Protein AF-0000000087153199 (afdb_homodimer)

Structure (mmCIF, N/CA/C/O backbone):
data_AF-0000000087153199-model_v1
#
loop_
_entity.id
_entity.type
_entity.pdbx_description
1 polymer 'Thiol-disulfide oxidoreductase DCC'
#
loop_
_atom_site.group_PDB
_atom_site.id
_atom_site.type_symbol
_atom_site.label_atom_id
_atom_site.label_alt_id
_atom_site.label_comp_id
_atom_site.label_asym_id
_atom_site.label_entity_id
_atom_site.label_seq_id
_atom_site.pdbx_PDB_ins_code
_atom_site.Cartn_x
_atom_site.Cartn_y
_atom_site.Cartn_z
_atom_site.occupancy
_atom_site.B_iso_or_equiv
_atom_site.auth_seq_id
_atom_site.auth_comp_id
_atom_site.auth_asym_id
_atom_site.auth_atom_id
_atom_site.pdbx_PDB_model_num
ATOM 1 N N . MET A 1 1 ? -8.781 -14.438 -28.156 1 35.62 1 MET A N 1
ATOM 2 C CA . MET A 1 1 ? -7.719 -14.375 -27.156 1 35.62 1 MET A CA 1
ATOM 3 C C . MET A 1 1 ? -7 -15.719 -27.047 1 35.62 1 MET A C 1
ATOM 5 O O . MET A 1 1 ? -7.637 -16.766 -27.047 1 35.62 1 MET A O 1
ATOM 9 N N . PRO A 1 2 ? -5.727 -15.844 -27.375 1 42.78 2 PRO A N 1
ATOM 10 C CA . PRO A 1 2 ? -5.191 -17.203 -27.391 1 42.78 2 PRO A CA 1
ATOM 11 C C . PRO A 1 2 ? -5.586 -18 -26.141 1 42.78 2 PRO A C 1
ATOM 13 O O . PRO A 1 2 ? -5.82 -17.422 -25.078 1 42.78 2 PRO A O 1
ATOM 16 N N . HIS A 1 3 ? -6.477 -18.938 -26.188 1 47.41 3 HIS A N 1
ATOM 17 C CA . HIS A 1 3 ? -6.852 -19.906 -25.156 1 47.41 3 HIS A CA 1
ATOM 18 C C . HIS A 1 3 ? -5.637 -20.344 -24.344 1 47.41 3 HIS A C 1
ATOM 20 O O . HIS A 1 3 ? -4.707 -20.938 -24.891 1 47.41 3 HIS A O 1
ATOM 26 N N . TRP A 1 4 ? -5.023 -19.484 -23.469 1 53.22 4 TRP A N 1
ATOM 27 C CA . TRP A 1 4 ? -3.994 -20.125 -22.656 1 53.22 4 TRP A CA 1
ATOM 28 C C . TRP A 1 4 ? -4.488 -21.438 -22.078 1 53.22 4 TRP A C 1
ATOM 30 O O . TRP A 1 4 ? -5.562 -21.516 -21.484 1 53.22 4 TRP A O 1
ATOM 40 N N . PRO A 1 5 ? -4.07 -22.438 -22.656 1 58 5 PRO A N 1
ATOM 41 C CA . PRO A 1 5 ? -4.617 -23.75 -22.312 1 58 5 PRO A CA 1
ATOM 42 C C . PRO A 1 5 ? -4.781 -23.938 -20.812 1 58 5 PRO A C 1
ATOM 44 O O . PRO A 1 5 ? -5.641 -24.719 -20.375 1 58 5 PRO A O 1
ATOM 47 N N . ASP A 1 6 ? -4.004 -23 -19.984 1 78 6 ASP A N 1
ATOM 48 C CA . ASP A 1 6 ? -4.117 -23.328 -18.562 1 78 6 ASP A CA 1
ATOM 49 C C . ASP A 1 6 ? -4.785 -22.203 -17.781 1 78 6 ASP A C 1
ATOM 51 O O . ASP A 1 6 ? -4.504 -21.031 -18.031 1 78 6 ASP A O 1
ATOM 55 N N . ASP A 1 7 ? -5.828 -22.625 -17.156 1 89.38 7 ASP A N 1
ATOM 56 C CA . ASP A 1 7 ? -6.562 -21.734 -16.25 1 89.38 7 ASP A CA 1
ATOM 57 C C . ASP A 1 7 ? -5.988 -21.797 -14.844 1 89.38 7 ASP A C 1
ATOM 59 O O . ASP A 1 7 ? -5.316 -22.766 -14.484 1 89.38 7 ASP A O 1
ATOM 63 N N . ASP A 1 8 ? -6.074 -20.734 -14.141 1 96.5 8 ASP A N 1
ATOM 64 C CA . ASP A 1 8 ? -5.633 -20.641 -12.75 1 96.5 8 ASP A CA 1
ATOM 65 C C . ASP A 1 8 ? -4.113 -20.719 -12.648 1 96.5 8 ASP A C 1
ATOM 67 O O . ASP A 1 8 ? -3.586 -21.469 -11.828 1 96.5 8 ASP A O 1
ATOM 71 N N . VAL A 1 9 ? -3.459 -19.984 -13.516 1 96.5 9 VAL A N 1
ATOM 72 C CA . VAL A 1 9 ? -2.002 -19.906 -13.5 1 96.5 9 VAL A CA 1
ATOM 73 C C . VAL A 1 9 ? -1.559 -18.531 -13.031 1 96.5 9 VAL A C 1
ATOM 75 O O . VAL A 1 9 ? -1.962 -17.516 -13.602 1 96.5 9 VAL A O 1
ATOM 78 N N . ILE A 1 10 ? -0.767 -18.516 -12.008 1 97.31 10 ILE A N 1
ATOM 79 C CA . ILE A 1 10 ? -0.224 -17.281 -11.445 1 97.31 10 ILE A CA 1
ATOM 80 C C . ILE A 1 10 ? 1.188 -17.047 -11.977 1 97.31 10 ILE A C 1
ATOM 82 O O . ILE A 1 10 ? 2.053 -17.922 -11.867 1 97.31 10 ILE A O 1
ATOM 86 N N . LEU A 1 11 ? 1.369 -15.977 -12.633 1 96.69 11 LEU A N 1
ATOM 87 C CA . LEU A 1 11 ? 2.67 -15.5 -13.086 1 96.69 11 LEU A CA 1
ATOM 88 C C . LEU A 1 11 ? 3.301 -14.57 -12.055 1 96.69 11 LEU A C 1
ATOM 90 O O . LEU A 1 11 ? 2.676 -13.602 -11.625 1 96.69 11 LEU A O 1
ATOM 94 N N . TYR A 1 12 ? 4.551 -14.898 -11.68 1 95.75 12 TYR A N 1
ATOM 95 C CA . TYR A 1 12 ? 5.18 -14.102 -10.633 1 95.75 12 TYR A CA 1
ATOM 96 C C . TYR A 1 12 ? 6.656 -13.875 -10.938 1 95.75 12 TYR A C 1
ATOM 98 O O . TYR A 1 12 ? 7.227 -14.539 -11.805 1 95.75 12 TYR A O 1
ATOM 106 N N . ASP A 1 13 ? 7.16 -12.844 -10.328 1 95.69 13 ASP A N 1
ATOM 107 C CA . ASP A 1 13 ? 8.594 -12.586 -10.398 1 95.69 13 ASP A CA 1
ATOM 108 C C . ASP A 1 13 ? 9.367 -13.492 -9.445 1 95.69 13 ASP A C 1
ATOM 110 O O . ASP A 1 13 ? 9.422 -13.227 -8.242 1 95.69 13 ASP A O 1
ATOM 114 N N . GLY A 1 14 ? 10 -14.492 -9.992 1 93.06 14 GLY A N 1
ATOM 115 C CA . GLY A 1 14 ? 10.602 -15.562 -9.211 1 93.06 14 GLY A CA 1
ATOM 116 C C . GLY A 1 14 ? 11.852 -15.141 -8.469 1 93.06 14 GLY A C 1
ATOM 117 O O . GLY A 1 14 ? 12.32 -15.844 -7.57 1 93.06 14 GLY A O 1
ATOM 118 N N . VAL A 1 15 ? 12.398 -14.039 -8.789 1 93.38 15 VAL A N 1
ATOM 119 C CA . VAL A 1 15 ? 13.617 -13.617 -8.117 1 93.38 15 VAL A CA 1
ATOM 120 C C . VAL A 1 15 ? 13.273 -12.633 -6.996 1 93.38 15 VAL A C 1
ATOM 122 O O . VAL A 1 15 ? 14.133 -12.305 -6.168 1 93.38 15 VAL A O 1
ATOM 125 N N . CYS A 1 16 ? 12.117 -12.156 -6.973 1 95.38 16 CYS A N 1
ATOM 126 C CA . CYS A 1 16 ? 11.656 -11.25 -5.926 1 95.38 16 CYS A CA 1
ATOM 127 C C . CYS A 1 16 ? 11.312 -12.016 -4.652 1 95.38 16 CYS A C 1
ATOM 129 O O . CYS A 1 16 ? 10.492 -12.938 -4.68 1 95.38 16 CYS A O 1
ATOM 131 N N . ILE A 1 17 ? 11.812 -11.617 -3.555 1 95.5 17 ILE A N 1
ATOM 132 C CA . ILE A 1 17 ? 11.648 -12.352 -2.307 1 95.5 17 ILE A CA 1
ATOM 133 C C . ILE A 1 17 ? 10.18 -12.305 -1.88 1 95.5 17 ILE A C 1
ATOM 135 O O . ILE A 1 17 ? 9.602 -13.336 -1.526 1 95.5 17 ILE A O 1
ATOM 139 N N . PHE A 1 18 ? 9.617 -11.133 -1.938 1 96.06 18 PHE A N 1
ATOM 140 C CA . PHE A 1 18 ? 8.219 -11.016 -1.531 1 96.06 18 PHE A CA 1
ATOM 141 C C . PHE A 1 18 ? 7.316 -11.828 -2.451 1 96.06 18 PHE A C 1
ATOM 143 O O . PHE A 1 18 ? 6.363 -12.461 -1.995 1 96.06 18 PHE A O 1
ATOM 150 N N . CYS A 1 19 ? 7.516 -11.766 -3.74 1 95.62 19 CYS A N 1
ATOM 151 C CA . CYS A 1 19 ? 6.691 -12.492 -4.703 1 95.62 19 CYS A CA 1
ATOM 152 C C . CYS A 1 19 ? 6.727 -13.992 -4.422 1 95.62 19 CYS A C 1
ATOM 154 O O . CYS A 1 19 ? 5.688 -14.656 -4.461 1 95.62 19 CYS A O 1
ATOM 156 N N . SER A 1 20 ? 7.863 -14.453 -4.125 1 93.19 20 SER A N 1
ATOM 157 C CA . SER A 1 20 ? 8 -15.875 -3.809 1 93.19 20 SER A CA 1
ATOM 158 C C . SER A 1 20 ? 7.293 -16.219 -2.506 1 93.19 20 SER A C 1
ATOM 160 O O . SER A 1 20 ? 6.676 -17.281 -2.395 1 93.19 20 SER A O 1
ATOM 162 N N . ARG A 1 21 ? 7.414 -15.344 -1.557 1 94.25 21 ARG A N 1
ATOM 163 C CA . ARG A 1 21 ? 6.711 -15.555 -0.297 1 94.25 21 ARG A CA 1
ATOM 164 C C . ARG A 1 21 ? 5.199 -15.523 -0.5 1 94.25 21 ARG A C 1
ATOM 166 O O . ARG A 1 21 ? 4.461 -16.266 0.144 1 94.25 21 ARG A O 1
ATOM 173 N N . TRP A 1 22 ? 4.793 -14.633 -1.321 1 94.88 22 TRP A N 1
ATOM 174 C CA . TRP A 1 22 ? 3.377 -14.523 -1.659 1 94.88 22 TRP A CA 1
ATOM 175 C C . TRP A 1 22 ? 2.867 -15.828 -2.277 1 94.88 22 TRP A C 1
ATOM 177 O O . TRP A 1 22 ? 1.796 -16.312 -1.911 1 94.88 22 TRP A O 1
ATOM 187 N N . VAL A 1 23 ? 3.609 -16.391 -3.203 1 94.88 23 VAL A N 1
ATOM 188 C CA . VAL A 1 23 ? 3.256 -17.656 -3.824 1 94.88 23 VAL A CA 1
ATOM 189 C C . VAL A 1 23 ? 3.213 -18.766 -2.764 1 94.88 23 VAL A C 1
ATOM 191 O O . VAL A 1 23 ? 2.303 -19.594 -2.762 1 94.88 23 VAL A O 1
ATOM 194 N N . GLY A 1 24 ? 4.215 -18.734 -1.858 1 94.69 24 GLY A N 1
ATOM 195 C CA . GLY A 1 24 ? 4.18 -19.688 -0.754 1 94.69 24 GLY A CA 1
ATOM 196 C C . GLY A 1 24 ? 2.936 -19.562 0.101 1 94.69 24 GLY A C 1
ATOM 197 O O . GLY A 1 24 ? 2.355 -20.562 0.514 1 94.69 24 GLY A O 1
ATOM 198 N N . PHE A 1 25 ? 2.521 -18.391 0.399 1 96.12 25 PHE A N 1
ATOM 199 C CA . PHE A 1 25 ? 1.307 -18.125 1.159 1 96.12 25 PHE A CA 1
ATOM 200 C C . PHE A 1 25 ? 0.086 -18.703 0.458 1 96.12 25 PHE A C 1
ATOM 202 O O . PHE A 1 25 ? -0.747 -19.359 1.091 1 96.12 25 PHE A O 1
ATOM 209 N N . VAL A 1 26 ? -0.001 -18.438 -0.861 1 97.19 26 VAL A N 1
ATOM 210 C CA . VAL A 1 26 ? -1.124 -18.953 -1.646 1 97.19 26 VAL A CA 1
ATOM 211 C C . VAL A 1 26 ? -1.101 -20.469 -1.661 1 97.19 26 VAL A C 1
ATOM 213 O O . VAL A 1 26 ? -2.129 -21.125 -1.444 1 97.19 26 VAL A O 1
ATOM 216 N N . LEU A 1 27 ? 0.053 -21.016 -1.91 1 95.44 27 LEU A N 1
ATOM 217 C CA . LEU A 1 27 ? 0.226 -22.469 -1.968 1 95.44 27 LEU A CA 1
ATOM 218 C C . LEU A 1 27 ? -0.251 -23.125 -0.676 1 95.44 27 LEU A C 1
ATOM 220 O O . LEU A 1 27 ? -0.976 -24.109 -0.713 1 95.44 27 LEU A O 1
ATOM 224 N N . ALA A 1 28 ? 0.073 -22.531 0.401 1 95.12 28 ALA A N 1
ATOM 225 C CA . ALA A 1 28 ? -0.235 -23.094 1.713 1 95.12 28 ALA A CA 1
ATOM 226 C C . ALA A 1 28 ? -1.735 -23.062 1.99 1 95.12 28 ALA A C 1
ATOM 228 O O . ALA A 1 28 ? -2.266 -23.906 2.707 1 95.12 28 ALA A O 1
ATOM 229 N N . ARG A 1 29 ? -2.414 -22.172 1.434 1 96.69 29 ARG A N 1
ATOM 230 C CA . ARG A 1 29 ? -3.814 -21.969 1.784 1 96.69 29 ARG A CA 1
ATOM 231 C C . ARG A 1 29 ? -4.738 -22.516 0.708 1 96.69 29 ARG A C 1
ATOM 233 O O . ARG A 1 29 ? -5.938 -22.688 0.938 1 96.69 29 ARG A O 1
ATOM 240 N N . ASP A 1 30 ? -4.137 -22.625 -0.446 1 96.94 30 ASP A N 1
ATOM 241 C CA . ASP A 1 30 ? -4.902 -23.172 -1.562 1 96.94 30 ASP A CA 1
ATOM 242 C C . ASP A 1 30 ? -5.086 -24.688 -1.419 1 96.94 30 ASP A C 1
ATOM 244 O O . ASP A 1 30 ? -4.598 -25.453 -2.248 1 96.94 30 ASP A O 1
ATOM 248 N N . THR A 1 31 ? -5.945 -25.094 -0.535 1 94.56 31 THR A N 1
ATOM 249 C CA . THR A 1 31 ? -6.121 -26.5 -0.186 1 94.56 31 THR A CA 1
ATOM 250 C C . THR A 1 31 ? -6.789 -27.266 -1.327 1 94.56 31 THR A C 1
ATOM 252 O O . THR A 1 31 ? -6.621 -28.469 -1.453 1 94.56 31 THR A O 1
ATOM 255 N N . ALA A 1 32 ? -7.48 -26.609 -2.176 1 92.5 32 ALA A N 1
ATOM 256 C CA . ALA A 1 32 ? -8.133 -27.25 -3.32 1 92.5 32 ALA A CA 1
ATOM 257 C C . ALA A 1 32 ? -7.16 -27.422 -4.48 1 92.5 32 ALA A C 1
ATOM 259 O O . ALA A 1 32 ? -7.508 -28 -5.512 1 92.5 32 ALA A O 1
ATOM 260 N N . ARG A 1 33 ? -5.93 -26.906 -4.32 1 93.5 33 ARG A N 1
ATOM 261 C CA . ARG A 1 33 ? -4.887 -26.984 -5.332 1 93.5 33 ARG A CA 1
ATOM 262 C C . ARG A 1 33 ? -5.363 -26.422 -6.664 1 93.5 33 ARG A C 1
ATOM 264 O O . ARG A 1 33 ? -5.18 -27.047 -7.715 1 93.5 33 ARG A O 1
ATOM 271 N N . ARG A 1 34 ? -5.988 -25.328 -6.566 1 94.06 34 ARG A N 1
ATOM 272 C CA . ARG A 1 34 ? -6.582 -24.672 -7.723 1 94.06 34 ARG A CA 1
ATOM 273 C C . ARG A 1 34 ? -5.512 -24.016 -8.586 1 94.06 34 ARG A C 1
ATOM 275 O O . ARG A 1 34 ? -5.535 -24.141 -9.812 1 94.06 34 ARG A O 1
ATOM 282 N N . PHE A 1 35 ? -4.629 -23.344 -7.938 1 96.62 35 PHE A N 1
ATOM 283 C CA . PHE A 1 35 ? -3.703 -22.484 -8.664 1 96.62 35 PHE A CA 1
ATOM 284 C C . PHE A 1 35 ? -2.398 -23.219 -8.953 1 96.62 35 PHE A C 1
ATOM 286 O O . PHE A 1 35 ? -1.915 -23.984 -8.125 1 96.62 35 PHE A O 1
ATOM 293 N N . ARG A 1 36 ? -1.895 -22.938 -10.133 1 95.31 36 ARG A N 1
ATOM 294 C CA . ARG A 1 36 ? -0.525 -23.266 -10.523 1 95.31 36 ARG A CA 1
ATOM 295 C C . ARG A 1 36 ? 0.309 -21.984 -10.68 1 95.31 36 ARG A C 1
ATOM 297 O O . ARG A 1 36 ? -0.235 -20.891 -10.75 1 95.31 36 ARG A O 1
ATOM 304 N N . PHE A 1 37 ? 1.624 -22.234 -10.68 1 95.56 37 PHE A N 1
ATOM 305 C CA . PHE A 1 37 ? 2.518 -21.078 -10.625 1 95.56 37 PHE A CA 1
ATOM 306 C C . PHE A 1 37 ? 3.604 -21.188 -11.688 1 95.56 37 PHE A C 1
ATOM 308 O O . PHE A 1 37 ? 4.062 -22.281 -12.016 1 95.56 37 PHE A O 1
ATOM 315 N N . THR A 1 38 ? 3.982 -20.062 -12.172 1 94.56 38 THR A N 1
ATOM 316 C CA . THR A 1 38 ? 5.133 -20.031 -13.07 1 94.56 38 THR A CA 1
ATOM 317 C C . THR A 1 38 ? 5.93 -18.75 -12.867 1 94.56 38 THR A C 1
ATOM 319 O O . THR A 1 38 ? 5.367 -17.641 -12.898 1 94.56 38 THR A O 1
ATOM 322 N N . PRO A 1 39 ? 7.227 -18.906 -12.57 1 94.69 39 PRO A N 1
ATOM 323 C CA . PRO A 1 39 ? 8.055 -17.688 -12.547 1 94.69 39 PRO A CA 1
ATOM 324 C C . PRO A 1 39 ? 8.289 -17.109 -13.938 1 94.69 39 PRO A C 1
ATOM 326 O O . PRO A 1 39 ? 8.453 -17.859 -14.906 1 94.69 39 PRO A O 1
ATOM 329 N N . ILE A 1 40 ? 8.273 -15.836 -14.008 1 95 40 ILE A N 1
ATOM 330 C CA . ILE A 1 40 ? 8.445 -15.148 -15.281 1 95 40 ILE A CA 1
ATOM 331 C C . ILE A 1 40 ? 9.773 -15.562 -15.914 1 95 40 ILE A C 1
ATOM 333 O O . ILE A 1 40 ? 9.914 -15.555 -17.141 1 95 40 ILE A O 1
ATOM 337 N N . GLN A 1 41 ? 10.719 -15.969 -15.141 1 92.75 41 GLN A N 1
ATOM 338 C CA . GLN A 1 41 ? 12.062 -16.312 -15.578 1 92.75 41 GLN A CA 1
ATOM 339 C C . GLN A 1 41 ? 12.094 -17.672 -16.266 1 92.75 41 GLN A C 1
ATOM 341 O O . GLN A 1 41 ? 13.086 -18.031 -16.906 1 92.75 41 GLN A O 1
ATOM 346 N N . SER A 1 42 ? 11.039 -18.469 -16.109 1 92.5 42 SER A N 1
ATOM 347 C CA . SER A 1 42 ? 10.961 -19.734 -16.828 1 92.5 42 SER A CA 1
ATOM 348 C C . SER A 1 42 ? 10.594 -19.5 -18.297 1 92.5 42 SER A C 1
ATOM 350 O O . SER A 1 42 ? 10.102 -18.438 -18.656 1 92.5 42 SER A O 1
ATOM 352 N N . ASP A 1 43 ? 10.812 -20.594 -19.109 1 93.31 43 ASP A N 1
ATOM 353 C CA . ASP A 1 43 ? 10.43 -20.5 -20.5 1 93.31 43 ASP A CA 1
ATOM 354 C C . ASP A 1 43 ? 8.93 -20.25 -20.656 1 93.31 43 ASP A C 1
ATOM 356 O O . ASP A 1 43 ? 8.508 -19.375 -21.406 1 93.31 43 ASP A O 1
ATOM 360 N N . TYR A 1 44 ? 8.156 -21 -19.984 1 92.81 44 TYR A N 1
ATOM 361 C CA . TYR A 1 44 ? 6.707 -20.844 -20.016 1 92.81 44 TYR A CA 1
ATOM 362 C C . TYR A 1 44 ? 6.281 -19.484 -19.484 1 92.81 44 TYR A C 1
ATOM 364 O O . TYR A 1 44 ? 5.445 -18.812 -20.094 1 92.81 44 TYR A O 1
ATOM 372 N N . GLY A 1 45 ? 6.871 -19.078 -18.406 1 94.5 45 GLY A N 1
ATOM 373 C CA . GLY A 1 45 ? 6.551 -17.797 -17.797 1 94.5 45 GLY A CA 1
ATOM 374 C C . GLY A 1 45 ? 6.852 -16.625 -18.703 1 94.5 45 GLY A C 1
ATOM 375 O O . GLY A 1 45 ? 6.055 -15.688 -18.797 1 94.5 45 GLY A O 1
ATOM 376 N N . THR A 1 46 ? 7.977 -16.734 -19.328 1 95.62 46 THR A N 1
ATOM 377 C CA . THR A 1 46 ? 8.375 -15.672 -20.25 1 95.62 46 THR A CA 1
ATOM 378 C C . THR A 1 46 ? 7.379 -15.555 -21.406 1 95.62 46 THR A C 1
ATOM 380 O O . THR A 1 46 ? 6.965 -14.453 -21.766 1 95.62 46 THR A O 1
ATOM 383 N N . ARG A 1 47 ? 7.031 -16.672 -21.969 1 94 47 ARG A N 1
ATOM 384 C CA . ARG A 1 47 ? 6.066 -16.672 -23.062 1 94 47 ARG A CA 1
ATOM 385 C C . ARG A 1 47 ? 4.723 -16.109 -22.609 1 94 47 ARG A C 1
ATOM 387 O O . ARG A 1 47 ? 4.102 -15.32 -23.312 1 94 47 ARG A O 1
ATOM 394 N N . LEU A 1 48 ? 4.344 -16.562 -21.469 1 93.5 48 LEU A N 1
ATOM 395 C CA . LEU A 1 48 ? 3.074 -16.094 -20.922 1 93.5 48 LEU A CA 1
ATOM 396 C C . LEU A 1 48 ? 3.104 -14.586 -20.688 1 93.5 48 LEU A C 1
ATOM 398 O O . LEU A 1 48 ? 2.152 -13.883 -21.031 1 93.5 48 LEU A O 1
ATOM 402 N N . ALA A 1 49 ? 4.156 -14.078 -20.125 1 95.31 49 ALA A N 1
ATOM 403 C CA . ALA A 1 49 ? 4.324 -12.648 -19.891 1 95.31 49 ALA A CA 1
ATOM 404 C C . ALA A 1 49 ? 4.203 -11.852 -21.188 1 95.31 49 ALA A C 1
ATOM 406 O O . ALA A 1 49 ? 3.461 -10.867 -21.25 1 95.31 49 ALA A O 1
ATOM 407 N N . LYS A 1 50 ? 4.891 -12.297 -22.141 1 95.12 50 LYS A N 1
ATOM 408 C CA . LYS A 1 50 ? 4.871 -11.617 -23.438 1 95.12 50 LYS A CA 1
ATOM 409 C C . LYS A 1 50 ? 3.465 -11.594 -24.031 1 95.12 50 LYS A C 1
ATOM 411 O O . LYS A 1 50 ? 3.045 -10.594 -24.609 1 95.12 50 LYS A O 1
ATOM 416 N N . THR A 1 51 ? 2.775 -12.664 -23.859 1 92.31 51 THR A N 1
ATOM 417 C CA . THR A 1 51 ? 1.399 -12.742 -24.328 1 92.31 51 THR A CA 1
ATOM 418 C C . THR A 1 51 ? 0.532 -11.68 -23.672 1 92.31 51 THR A C 1
ATOM 420 O O . THR A 1 51 ? -0.38 -11.133 -24.297 1 92.31 51 THR A O 1
ATOM 423 N N . PHE A 1 52 ? 0.805 -11.352 -22.422 1 93.19 52 PHE A N 1
ATOM 424 C CA . PHE A 1 52 ? 0.01 -10.398 -21.656 1 93.19 52 PHE A CA 1
ATOM 425 C C . PHE A 1 52 ? 0.556 -8.984 -21.828 1 93.19 52 PHE A C 1
ATOM 427 O O . PHE A 1 52 ? 0.03 -8.031 -21.234 1 93.19 52 PHE A O 1
ATOM 434 N N . GLY A 1 53 ? 1.621 -8.844 -22.594 1 93.75 53 GLY A N 1
ATOM 435 C CA . GLY A 1 53 ? 2.236 -7.539 -22.781 1 93.75 53 GLY A CA 1
ATOM 436 C C . GLY A 1 53 ? 3.115 -7.125 -21.625 1 93.75 53 GLY A C 1
ATOM 437 O O . GLY A 1 53 ? 3.35 -5.934 -21.406 1 93.75 53 GLY A O 1
ATOM 438 N N . ILE A 1 54 ? 3.547 -8.062 -20.844 1 95.44 54 ILE A N 1
ATOM 439 C CA . ILE A 1 54 ? 4.434 -7.816 -19.703 1 95.44 54 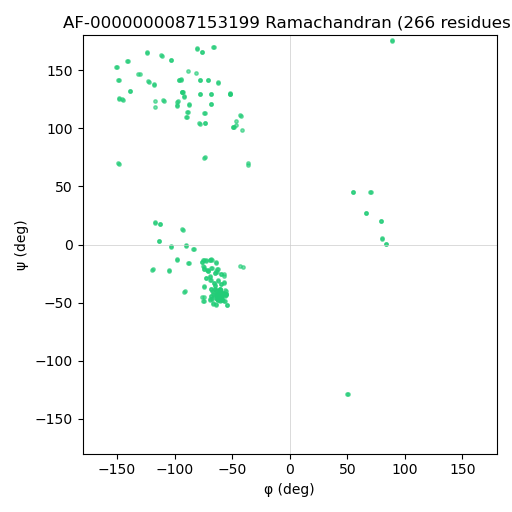ILE A CA 1
ATOM 440 C C . ILE A 1 54 ? 5.887 -8 -20.141 1 95.44 54 ILE A C 1
ATOM 442 O O . ILE A 1 54 ? 6.23 -9 -20.766 1 95.44 54 ILE A O 1
ATOM 446 N N . ASP A 1 55 ? 6.695 -7.039 -19.797 1 96 55 ASP A N 1
ATOM 447 C CA . ASP A 1 55 ? 8.125 -7.168 -20.078 1 96 55 ASP A CA 1
ATOM 448 C C . ASP A 1 55 ? 8.773 -8.164 -19.109 1 96 55 ASP A C 1
ATOM 450 O O . ASP A 1 55 ? 8.867 -7.902 -17.906 1 96 55 ASP A O 1
ATOM 454 N N . PRO A 1 56 ? 9.211 -9.234 -19.609 1 94.38 56 PRO A N 1
ATOM 455 C CA . PRO A 1 56 ? 9.789 -10.242 -18.719 1 94.38 56 PRO A CA 1
ATOM 456 C C . PRO A 1 56 ? 11.031 -9.742 -17.984 1 94.38 56 PRO A C 1
ATOM 458 O O . PRO A 1 56 ? 11.414 -10.289 -16.953 1 94.38 56 PRO A O 1
ATOM 461 N N . ASP A 1 57 ? 11.68 -8.766 -18.438 1 92.75 57 ASP A N 1
ATOM 462 C CA . ASP A 1 57 ? 12.922 -8.266 -17.844 1 92.75 57 ASP A CA 1
ATOM 463 C C . ASP A 1 57 ? 12.633 -7.227 -16.766 1 92.75 57 ASP A C 1
ATOM 465 O O . ASP A 1 57 ? 13.523 -6.883 -15.977 1 92.75 57 ASP A O 1
ATOM 469 N N . ASP A 1 58 ? 11.531 -6.73 -16.719 1 90.31 58 ASP A N 1
ATOM 470 C CA . ASP A 1 58 ? 11.117 -5.785 -15.688 1 90.31 58 ASP A CA 1
ATOM 471 C C . ASP A 1 58 ? 9.625 -5.914 -15.383 1 90.31 58 ASP A C 1
ATOM 473 O O . ASP A 1 58 ? 8.852 -5.008 -15.688 1 90.31 58 ASP A O 1
ATOM 477 N N . PRO A 1 59 ? 9.359 -7.039 -14.773 1 92.25 59 PRO A N 1
ATOM 478 C CA . PRO A 1 59 ? 7.934 -7.289 -14.555 1 92.25 59 PRO A CA 1
ATOM 479 C C . PRO A 1 59 ? 7.344 -6.414 -13.445 1 92.25 59 PRO A C 1
ATOM 481 O O . PRO A 1 59 ? 7.527 -6.707 -12.266 1 92.25 59 PRO A O 1
ATOM 484 N N . ASP A 1 60 ? 6.594 -5.391 -13.812 1 91.5 60 ASP A N 1
ATOM 485 C CA . ASP A 1 60 ? 6.02 -4.473 -12.836 1 91.5 60 ASP A CA 1
ATOM 486 C C . ASP A 1 60 ? 4.605 -4.895 -12.445 1 91.5 60 ASP A C 1
ATOM 488 O O . ASP A 1 60 ? 3.846 -4.102 -11.891 1 91.5 60 ASP A O 1
ATOM 492 N N . THR A 1 61 ? 4.258 -6.125 -12.828 1 96.19 61 THR A N 1
ATOM 493 C CA . THR A 1 61 ? 2.939 -6.656 -12.5 1 96.19 61 THR A CA 1
ATOM 494 C C . THR A 1 61 ? 2.998 -8.172 -12.312 1 96.19 61 THR A C 1
ATOM 496 O O . THR A 1 61 ? 3.762 -8.852 -13 1 96.19 61 THR A O 1
ATOM 499 N N . ASN A 1 62 ? 2.24 -8.609 -11.336 1 97 62 ASN A N 1
ATOM 500 C CA . ASN A 1 62 ? 1.84 -10.008 -11.359 1 97 62 ASN A CA 1
ATOM 501 C C . ASN A 1 62 ? 0.659 -10.242 -12.297 1 97 62 ASN A C 1
ATOM 503 O O . ASN A 1 62 ? 0.091 -9.289 -12.836 1 97 62 ASN A O 1
ATOM 507 N N . ALA A 1 63 ? 0.384 -11.586 -12.562 1 97.62 63 ALA A N 1
ATOM 508 C CA . ALA A 1 63 ? -0.797 -11.891 -13.359 1 97.62 63 ALA A CA 1
ATOM 509 C C . ALA A 1 63 ? -1.378 -13.25 -12.977 1 97.62 63 ALA A C 1
ATOM 511 O O . ALA A 1 63 ? -0.661 -14.117 -12.469 1 97.62 63 ALA A O 1
ATOM 512 N N . VAL A 1 64 ? -2.646 -13.383 -13.188 1 97.69 64 VAL A N 1
ATOM 513 C CA . VAL A 1 64 ? -3.301 -14.68 -13.055 1 97.69 64 VAL A CA 1
ATOM 514 C C . VAL A 1 64 ? -4.305 -14.867 -14.188 1 97.69 64 VAL A C 1
ATOM 516 O O . VAL A 1 64 ? -5.016 -13.93 -14.555 1 97.69 64 VAL A O 1
ATOM 519 N N . VAL A 1 65 ? -4.211 -16.031 -14.781 1 96.88 65 VAL A N 1
ATOM 520 C CA . VAL A 1 65 ? -5.273 -16.438 -15.688 1 96.88 65 VAL A CA 1
ATOM 521 C C . VAL A 1 65 ? -6.379 -17.141 -14.906 1 96.88 65 VAL A C 1
ATOM 523 O O . VAL A 1 65 ? -6.125 -18.156 -14.242 1 96.88 65 VAL A O 1
ATOM 526 N N . HIS A 1 66 ? -7.512 -16.594 -15 1 96.12 66 HIS A N 1
ATOM 527 C CA . HIS A 1 66 ? -8.672 -17.172 -14.32 1 96.12 66 HIS A CA 1
ATOM 528 C C . HIS A 1 66 ? -9.953 -16.906 -15.094 1 96.12 66 HIS A C 1
ATOM 530 O O . HIS A 1 66 ? -10.242 -15.766 -15.453 1 96.12 66 HIS A O 1
ATOM 536 N N . GLY A 1 67 ? -10.648 -18.016 -15.359 1 93.62 67 GLY A N 1
ATOM 537 C CA . GLY A 1 67 ? -11.875 -17.875 -16.125 1 93.62 67 GLY A CA 1
ATOM 538 C C . GLY A 1 67 ? -11.641 -17.406 -17.547 1 93.62 67 GLY A C 1
ATOM 539 O O . GLY A 1 67 ? -12.445 -16.656 -18.109 1 93.62 67 GLY A O 1
ATOM 540 N N . GLY A 1 68 ? -10.523 -17.719 -18 1 90.56 68 GLY A N 1
ATOM 541 C CA . GLY A 1 68 ? -10.195 -17.344 -19.359 1 90.56 68 GLY A CA 1
ATOM 542 C C . GLY A 1 68 ? -9.766 -15.898 -19.5 1 90.56 68 GLY A C 1
ATOM 543 O O . GLY A 1 68 ? -9.57 -15.406 -20.609 1 90.56 68 GLY A O 1
ATOM 544 N N . VAL A 1 69 ? -9.664 -15.281 -18.453 1 94.12 69 VAL A N 1
ATOM 545 C CA . VAL A 1 69 ? -9.297 -13.867 -18.453 1 94.12 69 VAL A CA 1
ATOM 546 C C . VAL A 1 69 ? -7.973 -13.68 -17.719 1 94.12 69 VAL A C 1
ATOM 548 O O . VAL A 1 69 ? -7.73 -14.32 -16.688 1 94.12 69 VAL A O 1
ATOM 551 N N . ALA A 1 70 ? -7.082 -12.836 -18.266 1 95.62 70 ALA A N 1
ATOM 552 C CA . ALA A 1 70 ? -5.852 -12.453 -17.578 1 95.62 70 ALA A CA 1
ATOM 553 C C . ALA A 1 70 ? -6.066 -11.227 -16.703 1 95.62 70 ALA A C 1
ATOM 555 O O . ALA A 1 70 ? -6.434 -10.156 -17.203 1 95.62 70 ALA A O 1
ATOM 556 N N . TRP A 1 71 ? -5.949 -11.43 -15.438 1 97.69 71 TRP A N 1
ATOM 557 C CA . TRP A 1 71 ? -6 -10.328 -14.484 1 97.69 71 TRP A CA 1
ATOM 558 C C . TRP A 1 71 ? -4.594 -9.867 -14.117 1 97.69 71 TRP A C 1
ATOM 560 O O . TRP A 1 71 ? -3.688 -10.68 -13.961 1 97.69 71 TRP A O 1
ATOM 570 N N . LEU A 1 72 ? -4.438 -8.531 -13.969 1 98 72 LEU A N 1
ATOM 571 C CA . LEU A 1 72 ? -3.125 -7.961 -13.68 1 98 72 LEU A CA 1
ATOM 572 C C . LEU A 1 72 ? -3.16 -7.125 -12.406 1 98 72 LEU A C 1
ATOM 574 O O . LEU A 1 72 ? -4.238 -6.777 -11.914 1 98 72 LEU A O 1
ATOM 578 N N . LYS A 1 73 ? -2.027 -6.824 -11.906 1 98.31 73 LYS A N 1
ATOM 579 C CA . LYS A 1 73 ? -1.829 -5.91 -10.789 1 98.31 73 LYS A CA 1
ATOM 580 C C . LYS A 1 73 ? -2.75 -6.254 -9.625 1 98.31 73 LYS A C 1
ATOM 582 O O . LYS A 1 73 ? -2.809 -7.41 -9.195 1 98.31 73 LYS A O 1
ATOM 587 N N . SER A 1 74 ? -3.488 -5.262 -9.102 1 98.25 74 SER A N 1
ATOM 588 C CA . SER A 1 74 ? -4.332 -5.477 -7.93 1 98.25 74 SER A CA 1
ATOM 589 C C . SER A 1 74 ? -5.473 -6.438 -8.242 1 98.25 74 SER A C 1
ATOM 591 O O . SER A 1 74 ? -5.887 -7.215 -7.379 1 98.25 74 SER A O 1
ATOM 593 N N . ASP A 1 75 ? -5.992 -6.414 -9.477 1 98.44 75 ASP A N 1
ATOM 594 C CA . ASP A 1 75 ? -7.051 -7.344 -9.867 1 98.44 75 ASP A CA 1
ATOM 595 C C . ASP A 1 75 ? -6.578 -8.789 -9.742 1 98.44 75 ASP A C 1
ATOM 597 O O . ASP A 1 75 ? -7.332 -9.664 -9.305 1 98.44 75 ASP A O 1
ATOM 601 N N . ALA A 1 76 ? -5.332 -8.977 -10.125 1 98.5 76 ALA A N 1
ATOM 602 C CA . ALA A 1 76 ? -4.781 -10.328 -10.039 1 98.5 76 ALA A CA 1
ATOM 603 C C . ALA A 1 76 ? -4.656 -10.781 -8.586 1 98.5 76 ALA A C 1
ATOM 605 O O . ALA A 1 76 ? -5.137 -11.859 -8.219 1 98.5 76 ALA A O 1
ATOM 606 N N . ALA A 1 77 ? -4.055 -9.969 -7.789 1 98.31 77 ALA A N 1
ATOM 607 C CA . ALA A 1 77 ? -3.836 -10.305 -6.383 1 98.31 77 ALA A CA 1
ATOM 608 C C . ALA A 1 77 ? -5.16 -10.555 -5.664 1 98.31 77 ALA A C 1
ATOM 610 O O . ALA A 1 77 ? -5.312 -11.555 -4.961 1 98.31 77 ALA A O 1
ATOM 611 N N . LEU A 1 78 ? -6.113 -9.703 -5.859 1 98 78 LEU A N 1
ATOM 612 C CA . LEU A 1 78 ? -7.406 -9.82 -5.191 1 98 78 LEU A CA 1
ATOM 613 C C . LEU A 1 78 ? -8.172 -11.031 -5.711 1 98 78 LEU A C 1
ATOM 615 O O . LEU A 1 78 ? -8.867 -11.703 -4.949 1 98 78 LEU A O 1
ATOM 619 N N . THR A 1 79 ? -8.07 -11.281 -7.039 1 98.5 79 THR A N 1
ATOM 620 C CA . THR A 1 79 ? -8.719 -12.453 -7.617 1 98.5 79 THR A CA 1
ATOM 621 C C . THR A 1 79 ? -8.188 -13.734 -6.98 1 98.5 79 THR A C 1
ATOM 623 O O . THR A 1 79 ? -8.969 -14.586 -6.555 1 98.5 79 THR A O 1
ATOM 626 N N . VAL A 1 80 ? -6.938 -13.812 -6.852 1 98.44 80 VAL A N 1
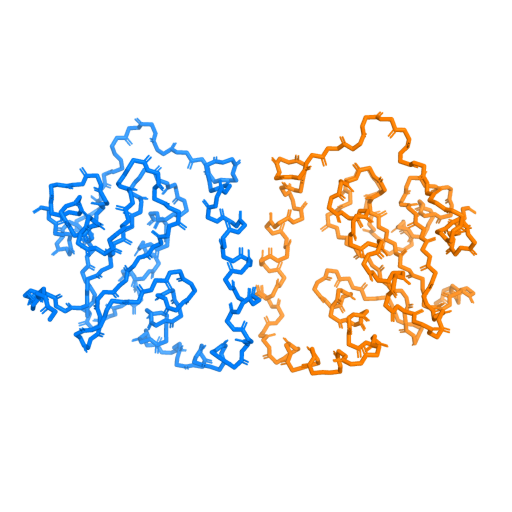ATOM 627 C CA . VAL A 1 80 ? -6.324 -14.992 -6.262 1 98.44 80 VAL A CA 1
ATOM 628 C C . VAL A 1 80 ? -6.762 -15.133 -4.805 1 98.44 80 VAL A C 1
ATOM 630 O O . VAL A 1 80 ? -7.285 -16.172 -4.398 1 98.44 80 VAL A O 1
ATOM 633 N N . LEU A 1 81 ? -6.617 -14.086 -4.043 1 97.56 81 LEU A N 1
ATOM 634 C CA . LEU A 1 81 ? -6.914 -14.125 -2.613 1 97.56 81 LEU A CA 1
ATOM 635 C C . LEU A 1 81 ? -8.383 -14.461 -2.373 1 97.56 81 LEU A C 1
ATOM 637 O O . LEU A 1 81 ? -8.703 -15.227 -1.465 1 97.56 81 LEU A O 1
ATOM 641 N N . SER A 1 82 ? -9.234 -13.922 -3.193 1 97.5 82 SER A N 1
ATOM 642 C CA . SER A 1 82 ? -10.672 -14.078 -2.984 1 97.5 82 SER A CA 1
ATOM 643 C C . SER A 1 82 ? -11.117 -15.516 -3.225 1 97.5 82 SER A C 1
ATOM 645 O O . SER A 1 82 ? -12.219 -15.906 -2.842 1 97.5 82 SER A O 1
ATOM 647 N N . HIS A 1 83 ? -10.281 -16.328 -3.816 1 97.5 83 HIS A N 1
ATOM 648 C CA . HIS A 1 83 ? -10.648 -17.703 -4.125 1 97.5 83 HIS A CA 1
ATOM 649 C C . HIS A 1 83 ? -10.023 -18.688 -3.137 1 97.5 83 HIS A C 1
ATOM 651 O O . HIS A 1 83 ? -10.234 -19.891 -3.232 1 97.5 83 HIS A O 1
ATOM 657 N N . LEU A 1 84 ? -9.266 -18.156 -2.236 1 97.62 84 LEU A N 1
ATOM 658 C CA . LEU A 1 84 ? -8.734 -19 -1.178 1 97.62 84 LEU A CA 1
ATOM 659 C C . LEU A 1 84 ? -9.797 -19.281 -0.115 1 97.62 84 LEU A C 1
A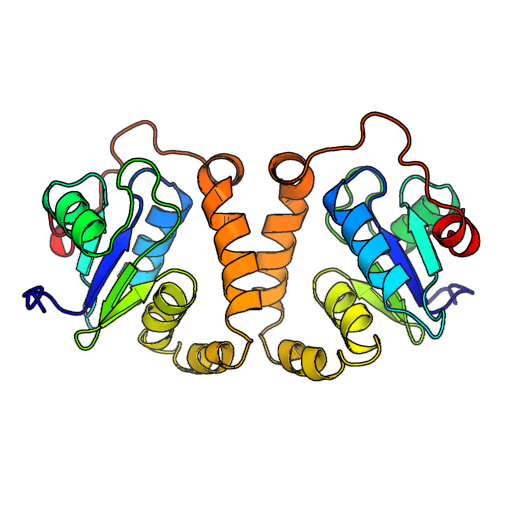TOM 661 O O . LEU A 1 84 ? -10.609 -18.406 0.194 1 97.62 84 LEU A O 1
ATOM 665 N N . PRO A 1 85 ? -9.797 -20.516 0.397 1 96.69 85 PRO A N 1
ATOM 666 C CA . PRO A 1 85 ? -10.742 -20.797 1.48 1 96.69 85 PRO A CA 1
ATOM 667 C C . PRO A 1 85 ? -10.648 -19.781 2.621 1 96.69 85 PRO A C 1
ATOM 669 O O . PRO A 1 85 ? -9.555 -19.516 3.127 1 96.69 85 PRO A O 1
ATOM 672 N N . GLY A 1 86 ? -11.812 -19.25 3.014 1 94.81 86 GLY A N 1
ATOM 673 C CA . GLY A 1 86 ? -11.883 -18.344 4.145 1 94.81 86 GLY A CA 1
ATOM 674 C C . GLY A 1 86 ? -11.555 -16.906 3.77 1 94.81 86 GLY A C 1
ATOM 675 O O . GLY A 1 86 ? -11.625 -16.016 4.613 1 94.81 86 GLY A O 1
ATOM 676 N N . TRP A 1 87 ? -11.258 -16.625 2.518 1 95.19 87 TRP A N 1
ATOM 677 C CA . TRP A 1 87 ? -10.781 -15.312 2.119 1 95.19 87 TRP A CA 1
ATOM 678 C C . TRP A 1 87 ? -11.758 -14.648 1.155 1 95.19 87 TRP A C 1
ATOM 680 O O . TRP A 1 87 ? -11.406 -13.68 0.477 1 95.19 87 TRP A O 1
ATOM 690 N N . SER A 1 88 ? -12.977 -15.102 1.109 1 95.44 88 SER A N 1
ATOM 691 C CA . SER A 1 88 ? -13.961 -14.57 0.172 1 95.44 88 SER A CA 1
ATOM 692 C C . SER A 1 88 ? -14.273 -13.109 0.473 1 95.44 88 SER A C 1
ATOM 694 O O . SER A 1 88 ? -14.648 -12.352 -0.425 1 95.44 88 SER A O 1
ATOM 696 N N . TRP A 1 89 ? -14.062 -12.719 1.73 1 92.56 89 TRP A N 1
ATOM 697 C CA . TRP A 1 89 ? -14.344 -11.344 2.123 1 92.56 89 TRP A CA 1
ATOM 698 C C . TRP A 1 89 ? -13.43 -10.367 1.389 1 92.56 89 TRP A C 1
ATOM 700 O O . TRP A 1 89 ? -13.734 -9.18 1.276 1 92.56 89 TRP A O 1
ATOM 710 N N . ILE A 1 90 ? -12.367 -10.789 0.78 1 95.06 90 ILE A N 1
ATOM 711 C CA . ILE A 1 90 ? -11.414 -9.977 0.035 1 95.06 90 ILE A CA 1
ATOM 712 C C . ILE A 1 90 ? -12.102 -9.344 -1.173 1 95.06 90 ILE A C 1
ATOM 714 O O . ILE A 1 90 ? -11.695 -8.281 -1.646 1 95.06 90 ILE A O 1
ATOM 718 N N . ARG A 1 91 ? -13.156 -9.953 -1.595 1 95.69 91 ARG A N 1
ATOM 719 C CA . ARG A 1 91 ? -13.891 -9.445 -2.75 1 95.69 91 ARG A CA 1
ATOM 720 C C . ARG A 1 91 ? -14.391 -8.023 -2.5 1 95.69 91 ARG A C 1
ATOM 722 O O . ARG A 1 91 ? -14.539 -7.238 -3.438 1 95.69 91 ARG A O 1
ATOM 729 N N . THR A 1 92 ? -14.578 -7.672 -1.262 1 92.19 92 THR A N 1
ATOM 730 C CA . THR A 1 92 ? -15.078 -6.34 -0.94 1 92.19 92 THR A CA 1
ATOM 731 C C . THR A 1 92 ? -14.047 -5.273 -1.296 1 92.19 92 THR A C 1
ATOM 733 O O . THR A 1 92 ? -14.391 -4.109 -1.5 1 92.19 92 THR A O 1
ATOM 736 N N . LEU A 1 93 ? -12.828 -5.664 -1.425 1 94 93 LEU A N 1
ATOM 737 C CA . LEU A 1 93 ? -11.766 -4.711 -1.73 1 94 93 LEU A CA 1
ATOM 738 C C . LEU A 1 93 ? -11.82 -4.289 -3.195 1 94 93 LEU A C 1
ATOM 740 O O . LEU A 1 93 ? -11.219 -3.285 -3.578 1 94 93 LEU A O 1
ATOM 744 N N . PHE A 1 94 ? -12.594 -5.02 -4.008 1 95.56 94 PHE A N 1
ATOM 745 C CA . PHE A 1 94 ? -12.812 -4.59 -5.387 1 95.56 94 PHE A CA 1
ATOM 746 C C . PHE A 1 94 ? -13.641 -3.311 -5.426 1 95.56 94 PHE A C 1
ATOM 748 O O . PHE A 1 94 ? -13.711 -2.643 -6.461 1 95.56 94 PHE A O 1
ATOM 755 N N . ALA A 1 95 ? -14.25 -2.941 -4.277 1 91.88 95 ALA A N 1
ATOM 756 C CA . ALA A 1 95 ? -15.031 -1.707 -4.207 1 91.88 95 ALA A CA 1
ATOM 757 C C . ALA A 1 95 ? -14.117 -0.485 -4.168 1 91.88 95 ALA A C 1
ATOM 759 O O . ALA A 1 95 ? -14.555 0.635 -4.438 1 91.88 95 ALA A O 1
ATOM 760 N N . VAL A 1 96 ? -12.898 -0.681 -3.789 1 91.81 96 VAL A N 1
ATOM 761 C CA . VAL A 1 96 ? -11.93 0.409 -3.844 1 91.81 96 VAL A CA 1
ATOM 762 C C . VAL A 1 96 ? -11.625 0.759 -5.301 1 91.81 96 VAL A C 1
ATOM 764 O O . VAL A 1 96 ? -11.328 -0.123 -6.105 1 91.81 96 VAL A O 1
ATOM 767 N N . PRO A 1 97 ? -11.719 2.064 -5.594 1 93.25 97 PRO A N 1
ATOM 768 C CA . PRO A 1 97 ? -11.461 2.443 -6.984 1 93.25 97 PRO A CA 1
ATOM 769 C C . PRO A 1 97 ? -10.141 1.894 -7.512 1 93.25 97 PRO A C 1
ATOM 771 O O . PRO A 1 97 ? -9.109 2.01 -6.84 1 93.25 97 PRO A O 1
ATOM 774 N N . LYS A 1 98 ? -10.141 1.262 -8.625 1 96.81 98 LYS A N 1
ATOM 775 C CA . LYS A 1 98 ? -9 0.55 -9.195 1 96.81 98 LYS A CA 1
ATOM 776 C C . LYS A 1 98 ? -7.793 1.47 -9.328 1 96.81 98 LYS A C 1
ATOM 778 O O . LYS A 1 98 ? -6.664 1.068 -9.039 1 96.81 98 LYS A O 1
ATOM 783 N N . PRO A 1 99 ? -7.969 2.744 -9.789 1 96.06 99 PRO A N 1
ATOM 784 C CA . PRO A 1 99 ? -6.789 3.602 -9.891 1 96.06 99 PRO A CA 1
ATOM 785 C C . PRO A 1 99 ? -6.055 3.754 -8.562 1 96.06 99 PRO A C 1
ATOM 787 O O . PRO A 1 99 ? -4.824 3.85 -8.539 1 96.06 99 PRO A O 1
ATOM 790 N N . LEU A 1 100 ? -6.801 3.725 -7.508 1 91.38 100 LEU A N 1
ATOM 791 C CA . LEU A 1 100 ? -6.191 3.865 -6.188 1 91.38 100 LEU A CA 1
ATOM 792 C C . LEU A 1 100 ? -5.477 2.58 -5.781 1 91.38 100 LEU A C 1
ATOM 794 O O . LEU A 1 100 ? -4.328 2.619 -5.34 1 91.38 100 LEU A O 1
ATOM 798 N N . ARG A 1 101 ? -6.199 1.453 -5.93 1 95.38 101 ARG A N 1
ATOM 799 C CA . ARG A 1 101 ? -5.574 0.17 -5.621 1 95.38 101 ARG A CA 1
ATOM 800 C C . ARG A 1 101 ? -4.309 -0.036 -6.449 1 95.38 101 ARG A C 1
ATOM 802 O O . ARG A 1 101 ? -3.273 -0.441 -5.918 1 95.38 101 ARG A O 1
ATOM 809 N N . ASP A 1 102 ? -4.398 0.299 -7.723 1 97.88 102 ASP A N 1
ATOM 810 C CA . ASP A 1 102 ? -3.281 0.052 -8.633 1 97.88 102 ASP A CA 1
ATOM 811 C C . ASP A 1 102 ? -2.135 1.026 -8.367 1 97.88 102 ASP A C 1
ATOM 813 O O . ASP A 1 102 ? -0.972 0.708 -8.625 1 97.88 102 ASP A O 1
ATOM 817 N N . ALA A 1 103 ? -2.416 2.197 -7.883 1 95.75 103 ALA A N 1
ATOM 818 C CA . ALA A 1 103 ? -1.348 3.121 -7.504 1 95.75 103 ALA A CA 1
ATOM 819 C C . ALA A 1 103 ? -0.5 2.543 -6.375 1 95.75 103 ALA A C 1
ATOM 821 O O . ALA A 1 103 ? 0.731 2.559 -6.441 1 95.75 103 ALA A O 1
ATOM 822 N N . VAL A 1 104 ? -1.169 2.029 -5.336 1 96.19 104 VAL A N 1
ATOM 823 C CA . VAL A 1 104 ? -0.471 1.409 -4.215 1 96.19 104 VAL A CA 1
ATOM 824 C C . VAL A 1 104 ? 0.292 0.178 -4.699 1 96.19 104 VAL A C 1
ATOM 826 O O . VAL A 1 104 ? 1.461 -0.011 -4.352 1 96.19 104 VAL A O 1
ATOM 829 N N . TYR A 1 105 ? -0.414 -0.648 -5.48 1 97.38 105 TYR A N 1
ATOM 830 C CA . TYR A 1 105 ? 0.225 -1.839 -6.031 1 97.38 105 TYR A CA 1
ATOM 831 C C . TYR A 1 105 ? 1.495 -1.474 -6.789 1 97.38 105 TYR A C 1
ATOM 833 O O . TYR A 1 105 ? 2.555 -2.061 -6.559 1 97.38 105 TYR A O 1
ATOM 841 N N . SER A 1 106 ? 1.367 -0.531 -7.719 1 98 106 SER A N 1
ATOM 842 C CA . SER A 1 106 ? 2.477 -0.175 -8.594 1 98 106 SER A CA 1
ATOM 843 C C . SER A 1 106 ? 3.631 0.436 -7.809 1 98 106 SER A C 1
ATOM 845 O O . SER A 1 106 ? 4.797 0.238 -8.156 1 98 106 SER A O 1
ATOM 847 N N . LEU A 1 107 ? 3.301 1.169 -6.809 1 96.56 107 LEU A N 1
ATOM 848 C CA . LEU A 1 107 ? 4.336 1.724 -5.938 1 96.56 107 LEU A CA 1
ATOM 849 C C . LEU A 1 107 ? 5.172 0.614 -5.316 1 96.56 107 LEU A C 1
ATOM 851 O O . LEU A 1 107 ? 6.406 0.674 -5.336 1 96.56 107 LEU A O 1
ATOM 855 N N . ILE A 1 108 ? 4.523 -0.399 -4.777 1 96.81 108 ILE A N 1
ATOM 856 C CA . ILE A 1 108 ? 5.211 -1.521 -4.145 1 96.81 108 ILE A CA 1
ATOM 857 C C . ILE A 1 108 ? 5.941 -2.342 -5.207 1 96.81 108 ILE A C 1
ATOM 859 O O . ILE A 1 108 ? 7.109 -2.695 -5.031 1 96.81 108 ILE A O 1
ATOM 863 N N . ALA A 1 109 ? 5.238 -2.582 -6.297 1 97.5 109 ALA A N 1
ATOM 864 C CA . ALA A 1 109 ? 5.777 -3.426 -7.359 1 97.5 109 ALA A CA 1
ATOM 865 C C . ALA A 1 109 ? 7.035 -2.807 -7.965 1 97.5 109 ALA A C 1
ATOM 867 O O . ALA A 1 109 ? 8.031 -3.502 -8.195 1 97.5 109 ALA A O 1
ATOM 868 N N . ARG A 1 110 ? 7.062 -1.542 -8.195 1 96.44 110 ARG A N 1
ATOM 869 C CA . ARG A 1 110 ? 8.18 -0.856 -8.836 1 96.44 110 ARG A CA 1
ATOM 870 C C . ARG A 1 110 ? 9.383 -0.776 -7.898 1 96.44 110 ARG A C 1
ATOM 872 O O . ARG A 1 110 ? 10.516 -0.59 -8.344 1 96.44 110 ARG A O 1
ATOM 879 N N . ASN A 1 111 ? 9.086 -0.9 -6.629 1 96.56 111 ASN A N 1
ATOM 880 C CA . ASN A 1 111 ? 10.148 -0.792 -5.637 1 96.56 111 ASN A CA 1
ATOM 881 C C . ASN A 1 111 ? 10.398 -2.123 -4.934 1 96.56 111 ASN A C 1
ATOM 883 O O . ASN A 1 111 ? 11.039 -2.166 -3.881 1 96.56 111 ASN A O 1
ATOM 887 N N . ARG A 1 112 ? 9.969 -3.18 -5.465 1 96.31 112 ARG A N 1
ATOM 888 C CA . ARG A 1 112 ? 9.945 -4.492 -4.824 1 96.31 112 ARG A CA 1
ATOM 889 C C . ARG A 1 112 ? 11.352 -4.945 -4.457 1 96.31 112 ARG A C 1
ATOM 891 O O . ARG A 1 112 ? 11.562 -5.516 -3.385 1 96.31 112 ARG A O 1
ATOM 898 N N . TYR A 1 113 ? 12.281 -4.66 -5.293 1 94.94 113 TYR A N 1
ATOM 899 C CA . TYR A 1 113 ? 13.648 -5.102 -5.02 1 94.94 113 TYR A CA 1
ATOM 900 C C . TYR A 1 113 ? 14.289 -4.258 -3.924 1 94.94 113 TYR A C 1
ATOM 902 O O . TYR A 1 113 ? 15.047 -4.77 -3.102 1 94.94 113 TYR A O 1
ATOM 910 N N . LYS A 1 114 ? 13.961 -2.967 -3.912 1 95.19 114 LYS A N 1
ATOM 911 C CA . LYS A 1 114 ? 14.477 -2.08 -2.873 1 95.19 114 LYS A CA 1
ATOM 912 C C . LYS A 1 114 ? 13.867 -2.416 -1.514 1 95.19 114 LYS A C 1
ATOM 914 O O . LYS A 1 114 ? 14.539 -2.295 -0.484 1 95.19 114 LYS A O 1
ATOM 919 N N . ILE A 1 115 ? 12.656 -2.904 -1.541 1 95.56 115 ILE A N 1
ATOM 920 C CA . ILE A 1 115 ? 11.891 -3.121 -0.32 1 95.56 115 ILE A CA 1
ATOM 921 C C . ILE A 1 115 ? 12.133 -4.539 0.195 1 95.56 115 ILE A C 1
ATOM 923 O O . ILE A 1 115 ? 12.359 -4.742 1.391 1 95.56 115 ILE A O 1
ATOM 927 N N . PHE A 1 116 ? 12.195 -5.523 -0.676 1 95.31 116 PHE A N 1
ATOM 928 C CA . PHE A 1 116 ? 12.133 -6.902 -0.209 1 95.31 116 PHE A CA 1
ATOM 929 C C . PHE A 1 116 ? 13.406 -7.656 -0.585 1 95.31 116 PHE A C 1
ATOM 931 O O . PHE A 1 116 ? 13.695 -8.719 -0.028 1 95.31 116 PHE A O 1
ATOM 938 N N . GLY A 1 117 ? 14.086 -7.141 -1.579 1 93.69 117 GLY A N 1
ATOM 939 C CA . GLY A 1 117 ? 15.305 -7.805 -2.021 1 93.69 117 GLY A CA 1
ATOM 940 C C . GLY A 1 117 ? 15.055 -8.859 -3.082 1 93.69 117 GLY A C 1
ATOM 941 O O . GLY A 1 117 ? 13.922 -9.055 -3.52 1 93.69 117 GLY A O 1
ATOM 942 N N . LYS A 1 118 ? 16.25 -9.398 -3.545 1 93.31 118 LYS A N 1
ATOM 943 C CA . LYS A 1 118 ? 16.266 -10.422 -4.586 1 93.31 118 LYS A CA 1
ATOM 944 C C . LYS A 1 118 ? 16.984 -11.688 -4.105 1 93.31 118 LYS A C 1
ATOM 946 O O . LYS A 1 118 ? 17.938 -11.609 -3.336 1 93.31 118 LYS A O 1
ATOM 951 N N . TYR A 1 119 ? 16.328 -12.797 -4.551 1 89.81 119 TYR A N 1
ATOM 952 C CA . TYR A 1 119 ? 17.109 -14.008 -4.363 1 89.81 119 TYR A CA 1
ATOM 953 C C . TYR A 1 119 ? 18.328 -14.016 -5.285 1 89.81 119 TYR A C 1
ATOM 955 O O . TYR A 1 119 ? 18.219 -13.648 -6.457 1 89.81 119 TYR A O 1
ATOM 963 N N . GLU A 1 120 ? 19.516 -14.094 -4.629 1 78 120 GLU A N 1
ATOM 964 C CA . GLU A 1 120 ? 20.734 -14.172 -5.422 1 78 120 GLU A CA 1
ATOM 965 C C . GLU A 1 120 ? 20.844 -15.508 -6.152 1 78 120 GLU A C 1
ATOM 967 O O . GLU A 1 120 ? 21.438 -15.594 -7.227 1 78 120 GLU A O 1
ATOM 972 N N . THR A 1 121 ? 20.578 -16.547 -5.359 1 66.12 121 THR A N 1
ATOM 973 C CA . THR A 1 121 ? 20.594 -17.875 -5.957 1 66.12 121 THR A CA 1
ATOM 974 C C . THR A 1 121 ? 19.172 -18.391 -6.191 1 66.12 121 THR A C 1
ATOM 976 O O . THR A 1 121 ? 18.219 -17.844 -5.645 1 66.12 121 THR A O 1
ATOM 979 N N . CYS A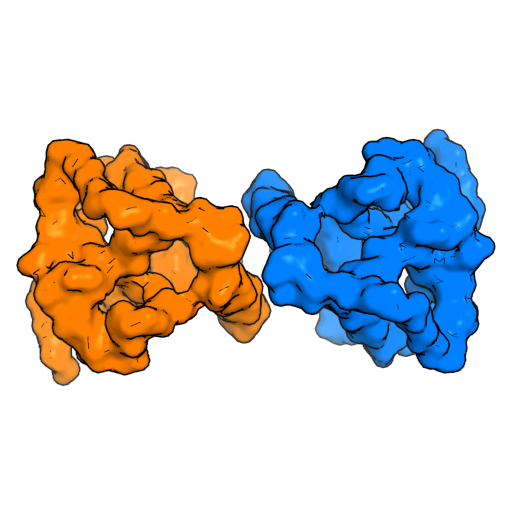 1 122 ? 19.156 -19.297 -7.062 1 57.69 122 CYS A N 1
ATOM 980 C CA . CYS A 1 122 ? 17.906 -19.844 -7.559 1 57.69 122 CYS A CA 1
ATOM 981 C C . CYS A 1 122 ? 16.984 -20.234 -6.406 1 57.69 122 CYS A C 1
ATOM 983 O O . CYS A 1 122 ? 17.406 -20.906 -5.465 1 57.69 122 CYS A O 1
ATOM 985 N N . PHE A 1 123 ? 15.992 -19.312 -6.16 1 65.62 123 PHE A N 1
ATOM 986 C CA . PHE A 1 123 ? 14.945 -19.781 -5.258 1 65.62 123 PHE A CA 1
ATOM 987 C C . PHE A 1 123 ? 14.531 -21.203 -5.594 1 65.62 123 PHE A C 1
ATOM 989 O O . PHE A 1 123 ? 14.227 -21.516 -6.746 1 65.62 123 PHE A O 1
ATOM 996 N N . VAL A 1 124 ? 14.883 -22.156 -4.645 1 62.25 124 VAL A N 1
ATOM 997 C CA . VAL A 1 124 ? 14.508 -23.547 -4.844 1 62.25 124 VAL A CA 1
ATOM 998 C C . VAL A 1 124 ? 13.141 -23.812 -4.215 1 62.25 124 VAL A C 1
ATOM 1000 O O . VAL A 1 124 ? 12.992 -23.766 -2.99 1 62.25 124 VAL A O 1
ATOM 1003 N N . PRO A 1 125 ? 12.234 -24 -5.074 1 73.44 125 PRO A N 1
ATOM 1004 C CA . PRO A 1 125 ? 10.898 -24.328 -4.555 1 73.44 125 PRO A CA 1
ATOM 1005 C C . PRO A 1 125 ? 10.875 -25.641 -3.768 1 73.44 125 PRO A C 1
ATOM 1007 O O . PRO A 1 125 ? 11.648 -26.547 -4.059 1 73.44 125 PRO A O 1
ATOM 1010 N N . ASP A 1 126 ? 10.148 -25.641 -2.684 1 77.38 126 ASP A N 1
ATOM 1011 C CA . ASP A 1 126 ? 9.938 -26.906 -1.994 1 77.38 126 ASP A CA 1
ATOM 1012 C C . ASP A 1 126 ? 9.109 -27.859 -2.85 1 77.38 126 ASP A C 1
ATOM 1014 O O . ASP A 1 126 ? 8.688 -27.516 -3.953 1 77.38 126 ASP A O 1
ATOM 1018 N N . ALA A 1 127 ? 9.031 -29.141 -2.383 1 80.62 127 ALA A N 1
ATOM 1019 C CA . ALA A 1 127 ? 8.406 -30.203 -3.168 1 80.62 127 ALA A CA 1
ATOM 1020 C C . ALA A 1 127 ? 6.973 -29.828 -3.549 1 80.62 127 ALA A C 1
ATOM 1022 O O . ALA A 1 127 ? 6.535 -30.094 -4.672 1 80.62 127 ALA A O 1
ATOM 1023 N N . ASP A 1 128 ? 6.355 -29.25 -2.639 1 80.38 128 ASP A N 1
ATOM 1024 C CA . ASP A 1 128 ? 4.973 -28.875 -2.916 1 80.38 128 ASP A CA 1
ATOM 1025 C C . ASP A 1 128 ? 4.902 -27.812 -4.008 1 80.38 128 ASP A C 1
ATOM 1027 O O . ASP A 1 128 ? 4.059 -27.875 -4.902 1 80.38 128 ASP A O 1
ATOM 1031 N N . MET A 1 129 ? 5.742 -26.922 -3.885 1 82.19 129 MET A N 1
ATOM 1032 C CA . MET A 1 129 ? 5.793 -25.875 -4.906 1 82.19 129 MET A CA 1
ATOM 1033 C C . MET A 1 129 ? 6.199 -26.453 -6.258 1 82.19 129 MET A C 1
ATOM 1035 O O . MET A 1 129 ? 5.617 -26.109 -7.285 1 82.19 129 MET A O 1
ATOM 1039 N N . ARG A 1 130 ? 7.113 -27.406 -6.285 1 84.5 130 ARG A N 1
ATOM 1040 C CA . ARG A 1 130 ? 7.586 -28 -7.531 1 84.5 130 ARG A CA 1
ATOM 1041 C C . ARG A 1 130 ? 6.449 -28.703 -8.273 1 84.5 130 ARG A C 1
ATOM 1043 O O . ARG A 1 130 ? 6.383 -28.641 -9.5 1 84.5 130 ARG A O 1
ATOM 1050 N N . ALA A 1 131 ? 5.543 -29.188 -7.562 1 87.69 131 ALA A N 1
ATOM 1051 C CA . ALA A 1 131 ? 4.441 -29.938 -8.156 1 87.69 131 ALA A CA 1
ATOM 1052 C C . ALA A 1 131 ? 3.439 -29.016 -8.836 1 87.69 131 ALA A C 1
ATOM 1054 O O . ALA A 1 131 ? 2.639 -29.438 -9.664 1 87.69 131 ALA A O 1
ATOM 1055 N N . ARG A 1 132 ? 3.521 -27.797 -8.461 1 89.44 132 ARG A N 1
ATOM 1056 C CA . ARG A 1 132 ? 2.523 -26.859 -8.945 1 89.44 132 ARG A CA 1
ATOM 1057 C C . ARG A 1 132 ? 3.154 -25.812 -9.867 1 89.44 132 ARG A C 1
ATOM 1059 O O . ARG A 1 132 ? 2.48 -24.891 -10.328 1 89.44 132 ARG A O 1
ATOM 1066 N N . VAL A 1 133 ? 4.391 -25.906 -10.141 1 87.5 133 VAL A N 1
ATOM 1067 C CA . VAL A 1 133 ? 5.098 -24.922 -10.961 1 87.5 133 VAL A CA 1
ATOM 1068 C C . VAL A 1 133 ? 5.086 -25.375 -12.422 1 87.5 133 VAL A C 1
ATOM 1070 O O . VAL A 1 133 ? 5.391 -26.516 -12.734 1 87.5 133 VAL A O 1
ATOM 1073 N N . LEU A 1 134 ? 4.73 -24.5 -13.258 1 83.88 134 LEU A N 1
ATOM 1074 C CA . LEU A 1 134 ? 4.812 -24.703 -14.703 1 83.88 134 LEU A CA 1
ATOM 1075 C C . LEU A 1 134 ? 6.082 -24.062 -15.266 1 83.88 134 LEU A C 1
ATOM 1077 O O . LEU A 1 134 ? 6.41 -22.922 -14.938 1 83.88 134 LEU A O 1
ATOM 1081 N N . GLU A 1 135 ? 6.836 -24.859 -15.883 1 80.12 135 GLU A N 1
ATOM 1082 C CA . GLU A 1 135 ? 8.086 -24.328 -16.422 1 80.12 135 GLU A CA 1
ATOM 1083 C C . GLU A 1 135 ? 8.141 -24.469 -17.938 1 80.12 135 GLU A C 1
ATOM 1085 O O . GLU A 1 135 ? 7.508 -25.359 -18.5 1 80.12 135 GLU A O 1
ATOM 1090 N N . MET B 1 1 ? -5.93 13.852 30.219 1 34.38 1 MET B N 1
ATOM 1091 C CA . MET B 1 1 ? -5.195 13.688 28.969 1 34.38 1 MET B CA 1
ATOM 1092 C C . MET B 1 1 ? -4.699 15.031 28.453 1 34.38 1 MET B C 1
ATOM 1094 O O . MET B 1 1 ? -5.441 16.016 28.453 1 34.38 1 MET B O 1
ATOM 1098 N N . PRO B 1 2 ? -3.398 15.391 28.375 1 41.25 2 PRO B N 1
ATOM 1099 C CA . PRO B 1 2 ? -3.076 16.781 28.078 1 41.25 2 PRO B CA 1
ATOM 1100 C C . PRO B 1 2 ? -3.863 17.328 26.891 1 41.25 2 PRO B C 1
ATOM 1102 O O . PRO B 1 2 ? -4.21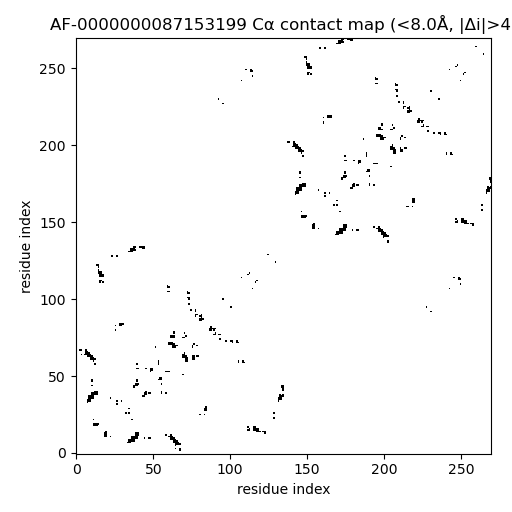9 16.562 25.984 1 41.25 2 PRO B O 1
ATOM 1105 N N . HIS B 1 3 ? -4.883 18.078 27.016 1 46.09 3 HIS B N 1
ATOM 1106 C CA . HIS B 1 3 ? -5.629 18.812 26 1 46.09 3 HIS B CA 1
ATOM 1107 C C . HIS B 1 3 ? -4.707 19.344 24.922 1 46.09 3 HIS B C 1
ATOM 1109 O O . HIS B 1 3 ? -3.838 20.188 25.188 1 46.09 3 HIS B O 1
ATOM 1115 N N . TRP B 1 4 ? -4.066 18.578 24.047 1 52.5 4 TRP B N 1
ATOM 1116 C CA . TRP B 1 4 ? -3.352 19.297 23 1 52.5 4 TRP B CA 1
ATOM 1117 C C . TRP B 1 4 ? -4.176 20.469 22.484 1 52.5 4 TRP B C 1
ATOM 1119 O O . TRP B 1 4 ? -5.344 20.312 22.125 1 52.5 4 TRP B O 1
ATOM 1129 N N . PRO B 1 5 ? -3.887 21.578 22.969 1 55.09 5 PRO B N 1
ATOM 1130 C CA . PRO B 1 5 ? -4.742 22.719 22.656 1 55.09 5 PRO B CA 1
ATOM 1131 C C . PRO B 1 5 ? -5.188 22.734 21.188 1 55.09 5 PRO B C 1
ATOM 1133 O O . PRO B 1 5 ? -6.223 23.328 20.859 1 55.09 5 PRO B O 1
ATOM 1136 N N . ASP B 1 6 ? -4.387 21.922 20.219 1 76.06 6 ASP B N 1
ATOM 1137 C CA . ASP B 1 6 ?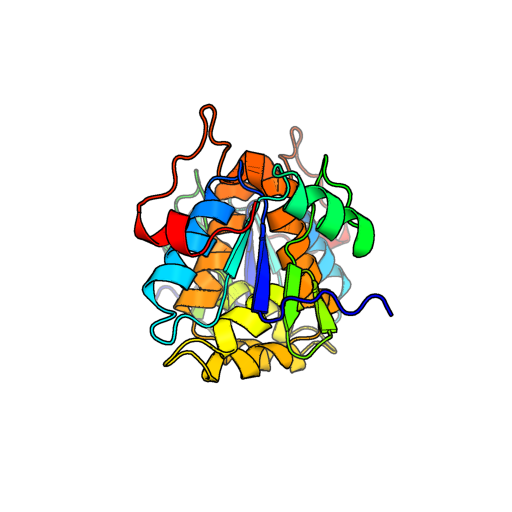 -4.82 22.203 18.844 1 76.06 6 ASP B CA 1
ATOM 1138 C C . ASP B 1 6 ? -5.387 20.953 18.188 1 76.06 6 ASP B C 1
ATOM 1140 O O . ASP B 1 6 ? -4.836 19.859 18.344 1 76.06 6 ASP B O 1
ATOM 1144 N N . ASP B 1 7 ? -6.602 21.078 17.859 1 88.56 7 ASP B N 1
ATOM 1145 C CA . ASP B 1 7 ? -7.312 20.062 17.078 1 88.56 7 ASP B CA 1
ATOM 1146 C C . ASP B 1 7 ? -7.012 20.219 15.586 1 88.56 7 ASP B C 1
ATOM 1148 O O . ASP B 1 7 ? -6.586 21.281 15.141 1 88.56 7 ASP B O 1
ATOM 1152 N N . ASP B 1 8 ? -7.004 19.125 14.906 1 96.25 8 ASP B N 1
ATOM 1153 C CA . ASP B 1 8 ? -6.797 19.094 13.461 1 96.25 8 ASP B CA 1
ATOM 1154 C C . ASP B 1 8 ? -5.359 19.438 13.094 1 96.25 8 ASP B C 1
ATOM 1156 O O . ASP B 1 8 ? -5.121 20.266 12.211 1 96.25 8 ASP B O 1
ATOM 1160 N N . VAL B 1 9 ? -4.441 18.828 13.828 1 96.38 9 VAL B N 1
ATOM 1161 C CA . VAL B 1 9 ? -3.018 19.016 13.562 1 96.38 9 VAL B CA 1
ATOM 1162 C C . VAL B 1 9 ? -2.43 17.719 13 1 96.38 9 VAL B C 1
ATOM 1164 O O . VAL B 1 9 ? -2.551 16.656 13.609 1 96.38 9 VAL B O 1
ATOM 1167 N N . ILE B 1 10 ? -1.827 17.828 11.852 1 97.19 10 ILE B N 1
ATOM 1168 C CA . ILE B 1 10 ? -1.188 16.703 11.188 1 97.19 10 ILE B CA 1
ATOM 1169 C C . ILE B 1 10 ? 0.314 16.719 11.461 1 97.19 10 ILE B C 1
ATOM 1171 O O . ILE B 1 10 ? 0.981 17.734 11.211 1 97.19 10 ILE B O 1
ATOM 1175 N N . LEU B 1 11 ? 0.786 15.711 12.047 1 96.62 11 LEU B N 1
ATOM 1176 C CA . LEU B 1 11 ? 2.209 15.477 12.266 1 96.62 11 LEU B CA 1
ATOM 1177 C C . LEU B 1 11 ? 2.799 14.656 11.117 1 96.62 11 LEU B C 1
ATOM 1179 O O . LEU B 1 11 ? 2.281 13.586 10.789 1 96.62 11 LEU B O 1
ATOM 1183 N N . TYR B 1 12 ? 3.889 15.188 10.555 1 95.75 12 TYR B N 1
ATOM 1184 C CA . TYR B 1 12 ? 4.457 14.492 9.398 1 95.75 12 TYR B CA 1
ATOM 1185 C C . TYR B 1 12 ? 5.977 14.531 9.438 1 95.75 12 TYR B C 1
ATOM 1187 O O . TYR B 1 12 ? 6.57 15.305 10.195 1 95.75 12 TYR B O 1
ATOM 1195 N N . ASP B 1 13 ? 6.523 13.594 8.734 1 95.69 13 ASP B N 1
ATOM 1196 C CA . ASP B 1 13 ? 7.973 13.586 8.547 1 95.69 13 ASP B CA 1
ATOM 1197 C C . ASP B 1 13 ? 8.398 14.594 7.484 1 95.69 13 ASP B C 1
ATOM 1199 O O . ASP B 1 13 ? 8.305 14.32 6.285 1 95.69 13 ASP B O 1
ATOM 1203 N N . GLY B 1 14 ? 8.945 15.688 7.918 1 93 14 GLY B N 1
ATOM 1204 C CA . GLY B 1 14 ? 9.211 16.828 7.062 1 93 14 GLY B CA 1
ATOM 1205 C C . GLY B 1 14 ? 10.367 16.625 6.109 1 93 14 GLY B C 1
ATOM 1206 O O . GLY B 1 14 ? 10.539 17.375 5.148 1 93 14 GLY B O 1
ATOM 1207 N N . VAL B 1 15 ? 11.133 15.633 6.316 1 93.38 15 VAL B N 1
ATOM 1208 C CA . VAL B 1 15 ? 12.273 15.414 5.438 1 93.38 15 VAL B CA 1
ATOM 1209 C C . VAL B 1 15 ? 11.922 14.375 4.379 1 93.38 15 VAL B C 1
ATOM 1211 O O . VAL B 1 15 ? 12.664 14.18 3.416 1 93.38 15 VAL B O 1
ATOM 1214 N N . CYS B 1 16 ? 10.875 13.703 4.547 1 95.38 16 CYS B N 1
ATOM 1215 C CA . CYS B 1 16 ? 10.406 12.719 3.582 1 95.38 16 CYS B CA 1
ATOM 1216 C C . CYS B 1 16 ? 9.727 13.398 2.4 1 95.38 16 CYS B C 1
ATOM 1218 O O . CYS B 1 16 ? 8.773 14.164 2.582 1 95.38 16 CYS B O 1
ATOM 1220 N N . ILE B 1 17 ? 10.086 13.07 1.227 1 95.5 17 ILE B N 1
ATOM 1221 C CA . ILE B 1 17 ? 9.57 13.742 0.038 1 95.5 17 ILE B CA 1
ATOM 1222 C C . ILE B 1 17 ? 8.086 13.438 -0.126 1 95.5 17 ILE B C 1
ATOM 1224 O O . ILE B 1 17 ? 7.281 14.344 -0.359 1 95.5 17 ILE B O 1
ATOM 1228 N N . PHE B 1 18 ? 7.754 12.18 0.018 1 96 18 PHE B N 1
ATOM 1229 C CA . PHE B 1 18 ? 6.348 11.82 -0.137 1 96 18 PHE B CA 1
ATOM 1230 C C . PHE B 1 18 ? 5.496 12.477 0.938 1 96 18 PHE B C 1
ATOM 1232 O O . PHE B 1 18 ? 4.379 12.93 0.664 1 96 18 PHE B O 1
ATOM 1239 N N . CYS B 1 19 ? 5.922 12.477 2.166 1 95.62 19 CYS B N 1
ATOM 1240 C CA . CYS B 1 19 ? 5.168 13.062 3.268 1 95.62 19 CYS B CA 1
ATOM 1241 C C . CYS B 1 19 ? 4.891 14.539 3.008 1 95.62 19 CYS B C 1
ATOM 1243 O O . CYS B 1 19 ? 3.779 15.016 3.234 1 95.62 19 CYS B O 1
ATOM 1245 N N . SER B 1 20 ? 5.867 15.195 2.521 1 93.12 20 SER B N 1
ATOM 1246 C CA . SER B 1 20 ? 5.703 16.609 2.203 1 93.12 20 SER B CA 1
ATOM 1247 C C . SER B 1 20 ? 4.727 16.797 1.052 1 93.12 20 SER B C 1
ATOM 1249 O O . SER B 1 20 ? 3.924 17.734 1.066 1 93.12 20 SER B O 1
ATOM 1251 N N . ARG B 1 21 ? 4.832 15.938 0.082 1 94.31 21 ARG B N 1
ATOM 1252 C CA . ARG B 1 21 ? 3.893 16 -1.033 1 94.31 21 ARG B CA 1
ATOM 1253 C C . ARG B 1 21 ? 2.471 15.711 -0.57 1 94.31 21 ARG B C 1
ATOM 1255 O O . ARG B 1 21 ? 1.514 16.312 -1.065 1 94.31 21 ARG B O 1
ATOM 1262 N N . TRP B 1 22 ? 2.381 14.789 0.301 1 94.88 22 TRP B N 1
ATOM 1263 C CA . TRP B 1 22 ? 1.085 14.445 0.879 1 94.88 22 TRP B CA 1
ATOM 1264 C C . TRP B 1 22 ? 0.475 15.648 1.593 1 94.88 22 TRP B C 1
ATOM 1266 O O . TRP B 1 22 ? -0.712 15.938 1.428 1 94.88 22 TRP B O 1
ATOM 1276 N N . VAL B 1 23 ? 1.254 16.359 2.391 1 94.88 23 VAL B N 1
ATOM 1277 C CA . VAL B 1 23 ? 0.799 17.562 3.082 1 94.88 23 VAL B CA 1
ATOM 1278 C C . VAL B 1 23 ? 0.386 18.609 2.061 1 94.88 23 VAL B C 1
ATOM 1280 O O . VAL B 1 23 ? -0.639 19.281 2.227 1 94.88 23 VAL B O 1
ATOM 1283 N N . GLY B 1 24 ? 1.205 18.75 0.994 1 94.69 24 GLY B N 1
ATOM 1284 C CA . GLY B 1 24 ? 0.818 19.656 -0.073 1 94.69 24 GLY B CA 1
ATOM 1285 C C . GLY B 1 24 ? -0.518 19.312 -0.7 1 94.69 24 GLY B C 1
ATOM 1286 O O . GLY B 1 24 ? -1.325 20.188 -0.989 1 94.69 24 GLY B O 1
ATOM 1287 N N . PHE B 1 25 ? -0.77 18.078 -0.936 1 96.12 25 PHE B N 1
ATOM 1288 C CA . PHE B 1 25 ? -2.033 17.594 -1.476 1 96.12 25 PHE B CA 1
ATOM 1289 C C . PHE B 1 25 ? -3.193 17.969 -0.563 1 96.12 25 PHE B C 1
ATOM 1291 O O . PHE B 1 25 ? -4.223 18.469 -1.03 1 96.12 25 PHE B O 1
ATOM 1298 N N . VAL B 1 26 ? -3.002 17.719 0.745 1 97.12 26 VAL B N 1
ATOM 1299 C CA . VAL B 1 26 ? -4.039 18.031 1.723 1 97.12 26 VAL B CA 1
ATOM 1300 C C . VAL B 1 26 ? -4.273 19.547 1.757 1 97.12 26 VAL B C 1
ATOM 1302 O O . VAL B 1 26 ? -5.418 20 1.734 1 97.12 26 VAL B O 1
ATOM 1305 N N . LEU B 1 27 ? -3.213 20.281 1.803 1 95.31 27 LEU B N 1
ATOM 1306 C CA . LEU B 1 27 ? -3.281 21.734 1.849 1 95.31 27 LEU B CA 1
ATOM 1307 C C . LEU B 1 27 ? -4.086 22.281 0.672 1 95.31 27 LEU B C 1
ATOM 1309 O O . LEU B 1 27 ? -4.953 23.141 0.85 1 95.31 27 LEU B O 1
ATOM 1313 N N . ALA B 1 28 ? -3.855 21.75 -0.459 1 95.12 28 ALA B N 1
ATOM 1314 C CA . ALA B 1 28 ? -4.48 22.234 -1.688 1 95.12 28 ALA B CA 1
ATOM 1315 C C . ALA B 1 28 ? -5.977 21.922 -1.699 1 95.12 28 ALA B C 1
ATOM 1317 O O . ALA B 1 28 ? -6.762 22.656 -2.295 1 95.12 28 ALA B O 1
ATOM 1318 N N . ARG B 1 29 ? -6.387 20.953 -1.052 1 96.62 29 ARG B N 1
ATOM 1319 C CA . ARG B 1 29 ? -7.766 20.484 -1.159 1 96.62 29 ARG B CA 1
ATOM 1320 C C . ARG B 1 29 ? -8.578 20.891 0.069 1 96.62 29 ARG B C 1
ATOM 1322 O O . ARG B 1 29 ? -9.805 20.844 0.051 1 96.62 29 ARG B O 1
ATOM 1329 N N . ASP B 1 30 ? -7.805 21.109 1.104 1 96.81 30 ASP B N 1
ATOM 1330 C CA . ASP B 1 30 ? -8.453 21.531 2.344 1 96.81 30 ASP B CA 1
ATOM 1331 C C . ASP B 1 30 ? -8.914 22.984 2.26 1 96.81 30 ASP B C 1
ATOM 1333 O O . ASP B 1 30 ? -8.43 23.844 3.002 1 96.81 30 ASP B O 1
ATOM 1337 N N . THR B 1 31 ? -9.977 23.234 1.546 1 94.44 31 THR B N 1
ATOM 1338 C CA . THR B 1 31 ? -10.453 24.578 1.254 1 94.44 31 THR B CA 1
ATOM 1339 C C . THR B 1 31 ? -11.031 25.234 2.504 1 94.44 31 THR B C 1
ATOM 1341 O O . THR B 1 31 ? -11.062 26.469 2.615 1 94.44 31 THR B O 1
ATOM 1344 N N . ALA B 1 32 ? -11.445 24.5 3.455 1 92.31 32 ALA B N 1
ATOM 1345 C CA . ALA B 1 32 ? -11.992 25.031 4.703 1 92.31 32 ALA B CA 1
ATOM 1346 C C . ALA B 1 32 ? -10.875 25.375 5.684 1 92.31 32 ALA B C 1
ATOM 1348 O O . ALA B 1 32 ? -11.133 25.906 6.766 1 92.31 32 ALA B O 1
ATOM 1349 N N . ARG B 1 33 ? -9.625 25.078 5.305 1 93.25 33 ARG B N 1
ATOM 1350 C CA . ARG B 1 33 ? -8.453 25.359 6.125 1 93.25 33 ARG B CA 1
ATOM 1351 C C . ARG B 1 33 ? -8.586 24.734 7.512 1 93.25 33 ARG B C 1
ATOM 1353 O O . ARG B 1 33 ? -8.344 25.391 8.523 1 93.25 33 ARG B O 1
ATOM 1360 N N . ARG B 1 34 ? -9.008 23.547 7.496 1 93.81 34 ARG B N 1
ATOM 1361 C CA . ARG B 1 34 ? -9.273 22.828 8.727 1 93.81 34 ARG B CA 1
ATOM 1362 C C . ARG B 1 34 ? -7.973 22.375 9.383 1 93.81 34 ARG B C 1
ATOM 1364 O O . ARG B 1 34 ? -7.801 22.5 10.594 1 93.81 34 ARG B O 1
ATOM 1371 N N . PHE B 1 35 ? -7.121 21.844 8.586 1 96.44 35 PHE B N 1
ATOM 1372 C CA . PHE B 1 35 ? -5.945 21.172 9.133 1 96.44 35 PHE B CA 1
ATOM 1373 C C . PHE B 1 35 ? -4.758 22.125 9.195 1 96.44 35 PHE B C 1
ATOM 1375 O O . PHE B 1 35 ? -4.566 22.953 8.305 1 96.44 35 PHE B O 1
ATOM 1382 N N . ARG B 1 36 ? -4.016 21.969 10.273 1 95.06 36 ARG B N 1
ATOM 1383 C CA . ARG B 1 36 ? -2.678 22.531 10.422 1 95.06 36 ARG B CA 1
ATOM 1384 C C . ARG B 1 36 ? -1.621 21.422 10.422 1 95.06 36 ARG B C 1
ATOM 1386 O O . ARG B 1 36 ? -1.945 20.25 10.578 1 95.06 36 ARG B O 1
ATOM 1393 N N . PHE B 1 37 ? -0.382 21.891 10.18 1 95.44 37 PHE B N 1
ATOM 1394 C CA . PHE B 1 37 ? 0.672 20.906 9.945 1 95.44 37 PHE B CA 1
ATOM 1395 C C . PHE B 1 37 ? 1.891 21.203 10.812 1 95.44 37 PHE B C 1
ATOM 1397 O O . PHE B 1 37 ? 2.205 22.375 11.062 1 95.44 37 PHE B O 1
ATOM 1404 N N . THR B 1 38 ? 2.525 20.188 11.203 1 94.5 38 THR B N 1
ATOM 1405 C CA . THR B 1 38 ? 3.805 20.359 11.883 1 94.5 38 THR B CA 1
ATOM 1406 C C . THR B 1 38 ? 4.762 19.219 11.531 1 94.5 38 THR B C 1
ATOM 1408 O O . THR B 1 38 ? 4.406 18.047 11.641 1 94.5 38 THR B O 1
ATOM 1411 N N . PRO B 1 39 ? 5.945 19.594 11.031 1 94.69 39 PRO B N 1
ATOM 1412 C CA . PRO B 1 39 ? 6.949 18.547 10.844 1 94.69 39 PRO B CA 1
ATOM 1413 C C . PRO B 1 39 ? 7.523 18.031 12.164 1 94.69 39 PRO B C 1
ATOM 1415 O O . PRO B 1 39 ? 7.719 18.812 13.094 1 94.69 39 PRO B O 1
ATOM 1418 N N . ILE B 1 40 ? 7.738 16.781 12.203 1 94.94 40 ILE B N 1
ATOM 1419 C CA . ILE B 1 40 ? 8.258 16.141 13.406 1 94.94 40 ILE B CA 1
ATOM 1420 C C . ILE B 1 40 ? 9.578 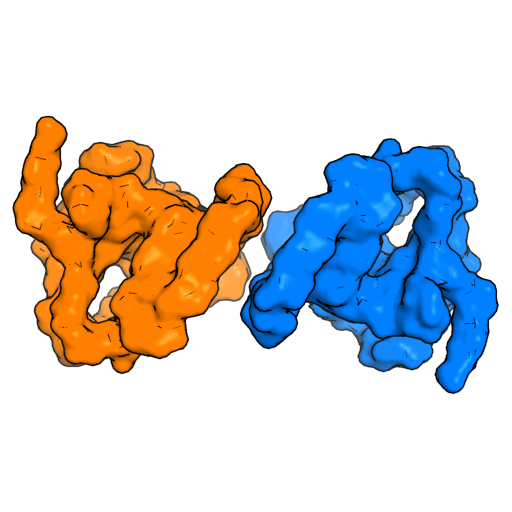16.797 13.805 1 94.94 40 ILE B C 1
ATOM 1422 O O . ILE B 1 40 ? 9.93 16.844 14.984 1 94.94 40 ILE B O 1
ATOM 1426 N N . GLN B 1 41 ? 10.289 17.344 12.891 1 92.75 41 GLN B N 1
ATOM 1427 C CA . GLN B 1 41 ? 11.617 17.922 13.094 1 92.75 41 GLN B CA 1
ATOM 1428 C C . GLN B 1 41 ? 11.523 19.281 13.781 1 92.75 41 GLN B C 1
ATOM 1430 O O . GLN B 1 41 ? 12.531 19.812 14.242 1 92.75 41 GLN B O 1
ATOM 1435 N N . SER B 1 42 ? 10.344 19.891 13.828 1 92.44 42 SER B N 1
ATOM 1436 C CA . SER B 1 42 ? 10.18 21.125 14.57 1 92.44 42 SER B CA 1
ATOM 1437 C C . SER B 1 42 ? 10.117 20.859 16.078 1 92.44 42 SER B C 1
ATOM 1439 O O . SER B 1 42 ? 9.898 19.734 16.5 1 92.44 42 SER B O 1
ATOM 1441 N N . ASP B 1 43 ? 10.281 22 16.844 1 93.25 43 ASP B N 1
ATOM 1442 C CA . ASP B 1 43 ? 10.18 21.844 18.297 1 93.25 43 ASP B CA 1
ATOM 1443 C C . ASP B 1 43 ? 8.789 21.359 18.688 1 93.25 43 ASP B C 1
ATOM 1445 O O . ASP B 1 43 ? 8.656 20.422 19.484 1 93.25 43 ASP B O 1
ATOM 1449 N N . TYR B 1 44 ? 7.801 21.938 18.172 1 92.5 44 TYR B N 1
ATOM 1450 C CA . TYR B 1 44 ? 6.426 21.547 18.469 1 92.5 44 TYR B CA 1
ATOM 1451 C C . TYR B 1 44 ? 6.152 20.125 18 1 92.5 44 TYR B C 1
ATOM 1453 O O . TYR B 1 44 ? 5.566 19.328 18.734 1 92.5 44 TYR B O 1
ATOM 1461 N N . GLY B 1 45 ? 6.586 19.812 16.828 1 94.5 45 GLY B N 1
ATOM 1462 C CA . GLY B 1 45 ? 6.387 18.484 16.266 1 94.5 45 GLY B CA 1
ATOM 1463 C C . GLY B 1 45 ? 7.043 17.391 17.094 1 94.5 45 GLY B C 1
ATOM 1464 O O . GLY B 1 45 ? 6.449 16.344 17.312 1 94.5 45 GLY B O 1
ATOM 1465 N N . THR B 1 46 ? 8.227 17.703 17.5 1 95.69 46 THR B N 1
ATOM 1466 C CA . THR B 1 46 ? 8.961 16.75 18.328 1 95.69 46 THR B CA 1
ATOM 1467 C C . THR B 1 46 ? 8.219 16.469 19.625 1 95.69 46 THR B C 1
ATOM 1469 O O . THR B 1 46 ? 8.07 15.32 20.031 1 95.69 46 THR B O 1
ATOM 1472 N N . ARG B 1 47 ? 7.789 17.516 20.266 1 94 47 ARG B N 1
ATOM 1473 C CA . ARG B 1 47 ? 7.047 17.375 21.516 1 94 47 ARG B CA 1
ATOM 1474 C C . ARG B 1 47 ? 5.762 16.578 21.297 1 94 47 ARG B C 1
ATOM 1476 O O . ARG B 1 47 ? 5.422 15.703 22.094 1 94 47 ARG B O 1
ATOM 1483 N N . LEU B 1 48 ? 5.113 16.922 20.25 1 93.5 48 LEU B N 1
ATOM 1484 C CA . LEU B 1 48 ? 3.865 16.25 19.922 1 93.5 48 LEU B CA 1
ATOM 1485 C C . LEU B 1 48 ? 4.113 14.766 19.672 1 93.5 48 LEU B C 1
ATOM 1487 O O . LEU B 1 48 ? 3.375 13.906 20.172 1 93.5 48 LEU B O 1
ATOM 1491 N N . ALA B 1 49 ? 5.121 14.438 18.938 1 95.25 49 ALA B N 1
ATOM 1492 C CA . ALA B 1 49 ? 5.488 13.055 18.641 1 95.25 49 ALA B CA 1
ATOM 1493 C C . ALA B 1 49 ? 5.734 12.266 19.922 1 95.25 49 ALA B C 1
ATOM 1495 O O . ALA B 1 49 ? 5.199 11.172 20.109 1 95.25 49 ALA B O 1
ATOM 1496 N N . LYS B 1 50 ? 6.5 12.836 20.75 1 95.19 50 LYS B N 1
ATOM 1497 C CA . LYS B 1 50 ? 6.824 12.18 22.016 1 95.19 50 LYS B CA 1
ATOM 1498 C C . LYS B 1 50 ? 5.566 11.93 22.844 1 95.19 50 LYS B C 1
ATOM 1500 O O . LYS B 1 50 ? 5.434 10.883 23.484 1 95.19 50 LYS B O 1
ATOM 1505 N N . THR B 1 51 ? 4.68 12.867 22.812 1 92.5 51 THR B N 1
ATOM 1506 C CA . THR B 1 51 ? 3.416 12.719 23.516 1 92.5 51 THR B CA 1
ATOM 1507 C C . THR B 1 51 ? 2.641 11.516 23 1 92.5 51 THR B C 1
ATOM 1509 O O . THR B 1 51 ? 1.954 10.828 23.766 1 92.5 51 THR B O 1
ATOM 1512 N N . PHE B 1 52 ? 2.746 11.219 21.719 1 93.31 52 PHE B N 1
ATOM 1513 C CA . PHE B 1 52 ? 2.008 10.125 21.094 1 93.31 52 PHE B CA 1
ATOM 1514 C C . PHE B 1 52 ? 2.805 8.828 21.156 1 93.31 52 PHE B C 1
ATOM 1516 O O . PHE B 1 52 ? 2.35 7.793 20.656 1 93.31 52 PHE B O 1
ATOM 1523 N N . GLY B 1 53 ? 4 8.883 21.719 1 93.81 53 GLY B N 1
ATOM 1524 C CA . GLY B 1 53 ? 4.852 7.707 21.781 1 93.81 53 GLY B CA 1
ATOM 1525 C C . GLY B 1 53 ? 5.574 7.43 20.469 1 93.81 53 GLY B C 1
ATOM 1526 O O . GLY B 1 53 ? 5.965 6.293 20.203 1 93.81 53 GLY B O 1
ATOM 1527 N N . ILE B 1 54 ? 5.695 8.414 19.641 1 95.44 54 ILE B N 1
ATOM 1528 C CA . ILE B 1 54 ? 6.398 8.305 18.375 1 95.44 54 ILE B CA 1
ATOM 1529 C C . ILE B 1 54 ? 7.852 8.742 18.547 1 95.44 54 ILE B C 1
ATOM 1531 O O . ILE B 1 54 ? 8.117 9.797 19.125 1 95.44 54 ILE B O 1
ATOM 1535 N N . ASP B 1 55 ? 8.742 7.938 18.062 1 96.06 55 ASP B N 1
ATOM 1536 C CA . ASP B 1 55 ? 10.148 8.32 18.078 1 96.06 55 ASP B CA 1
ATOM 1537 C C . ASP B 1 55 ? 10.445 9.391 17.031 1 96.06 55 ASP B C 1
ATOM 1539 O O . ASP B 1 55 ? 10.367 9.133 15.828 1 96.06 55 ASP B O 1
ATOM 1543 N N . PRO B 1 56 ? 10.773 10.516 17.453 1 94.56 56 PRO B N 1
ATOM 1544 C CA . PRO B 1 56 ? 11 11.594 16.484 1 94.56 56 PRO B CA 1
ATOM 1545 C C . PRO B 1 56 ? 12.164 11.305 15.539 1 94.56 56 PRO B C 1
ATOM 1547 O O . PRO B 1 56 ? 12.25 11.891 14.461 1 94.56 56 PRO B O 1
ATOM 1550 N N . ASP B 1 57 ? 13.039 10.477 15.859 1 92.81 57 ASP B N 1
ATOM 1551 C CA . ASP B 1 57 ? 14.227 10.188 15.055 1 92.81 57 ASP B CA 1
ATOM 1552 C C . ASP B 1 57 ? 13.938 9.102 14.023 1 92.81 57 ASP B C 1
ATOM 1554 O O . ASP B 1 57 ? 14.719 8.906 13.086 1 92.81 57 ASP B O 1
ATOM 1558 N N . ASP B 1 58 ? 12.953 8.43 14.164 1 90.38 58 ASP B N 1
ATOM 1559 C CA . ASP B 1 58 ? 12.539 7.414 13.203 1 90.38 58 ASP B CA 1
ATOM 1560 C C . ASP B 1 58 ? 11.016 7.273 13.172 1 90.38 58 ASP B C 1
ATOM 1562 O O . ASP B 1 58 ? 10.469 6.25 13.594 1 90.38 58 ASP B O 1
ATOM 1566 N N . PRO B 1 59 ? 10.453 8.328 12.633 1 92.25 59 PRO B N 1
ATOM 1567 C CA . PRO B 1 59 ? 8.984 8.312 12.672 1 92.25 59 PRO B CA 1
ATOM 1568 C C . PRO B 1 59 ? 8.375 7.336 11.672 1 92.25 59 PRO B C 1
ATOM 1570 O O . PRO B 1 59 ? 8.305 7.629 10.477 1 92.25 59 PRO B O 1
ATOM 1573 N N . ASP B 1 60 ? 7.898 6.207 12.148 1 91.44 60 ASP B N 1
ATOM 1574 C CA . ASP B 1 60 ? 7.336 5.188 11.273 1 91.44 60 ASP B CA 1
ATOM 1575 C C . ASP B 1 60 ? 5.824 5.355 11.133 1 91.44 60 ASP B C 1
ATOM 1577 O O . ASP B 1 60 ? 5.129 4.438 10.695 1 91.44 60 ASP B O 1
ATOM 1581 N N . THR B 1 61 ? 5.328 6.508 11.594 1 96.38 61 THR B N 1
ATOM 1582 C CA . THR B 1 61 ? 3.902 6.801 11.5 1 96.38 61 THR B CA 1
ATOM 1583 C C . THR B 1 61 ? 3.666 8.297 11.336 1 96.38 61 THR B C 1
ATOM 1585 O O . THR B 1 61 ? 4.406 9.117 11.883 1 96.38 61 THR B O 1
ATOM 1588 N N . ASN B 1 62 ? 2.689 8.586 10.516 1 97.12 62 ASN B N 1
ATOM 1589 C CA . ASN B 1 62 ? 2.061 9.898 10.625 1 97.12 62 ASN B CA 1
ATOM 1590 C C . ASN B 1 62 ? 1.043 9.93 11.766 1 97.12 62 ASN B C 1
ATOM 1592 O O . ASN B 1 62 ? 0.757 8.906 12.383 1 97.12 62 ASN B O 1
ATOM 1596 N N . ALA B 1 63 ? 0.573 11.211 12.078 1 97.56 63 ALA B N 1
ATOM 1597 C CA . ALA B 1 63 ? -0.488 11.32 13.078 1 97.56 63 ALA B CA 1
ATOM 1598 C C . ALA B 1 63 ? -1.354 12.555 12.82 1 97.56 63 ALA B C 1
ATOM 1600 O O . ALA B 1 63 ? -0.897 13.523 12.211 1 97.56 63 ALA B O 1
ATOM 1601 N N . VAL B 1 64 ? -2.572 12.469 13.25 1 97.62 64 VAL B N 1
ATOM 1602 C CA . VAL B 1 64 ? -3.455 13.633 13.258 1 97.62 64 VAL B CA 1
ATOM 1603 C C . VAL B 1 64 ? -4.27 13.656 14.547 1 97.62 64 VAL B C 1
ATOM 1605 O O . VAL B 1 64 ? -4.734 12.617 15.016 1 97.62 64 VAL B O 1
ATOM 1608 N N . VAL B 1 65 ? -4.277 14.812 15.133 1 96.81 65 VAL B N 1
ATOM 1609 C CA . VAL B 1 65 ? -5.227 15.047 16.219 1 96.81 65 VAL B CA 1
ATOM 1610 C C . VAL B 1 65 ? -6.555 15.539 15.648 1 96.81 65 VAL B C 1
ATOM 1612 O O . VAL B 1 65 ? -6.594 16.578 14.969 1 96.81 65 VAL B O 1
ATOM 1615 N N . HIS B 1 66 ? -7.547 14.805 15.914 1 96 66 HIS B N 1
ATOM 1616 C CA . HIS B 1 66 ? -8.883 15.156 15.453 1 96 66 HIS B CA 1
ATOM 1617 C C . HIS B 1 66 ? -9.953 14.688 16.438 1 96 66 HIS B C 1
ATOM 1619 O O . HIS B 1 66 ? -9.977 13.516 16.828 1 96 66 HIS B O 1
ATOM 1625 N N . GLY B 1 67 ? -10.766 15.656 16.844 1 93.44 67 GLY B N 1
ATOM 1626 C CA . GLY B 1 67 ? -11.805 15.32 17.812 1 93.44 67 GLY B CA 1
ATOM 1627 C C . GLY B 1 67 ? -11.25 14.922 19.156 1 93.44 67 GLY B C 1
ATOM 1628 O O . GLY B 1 67 ? -11.805 14.047 19.828 1 93.44 67 GLY B O 1
ATOM 1629 N N . GLY B 1 68 ? -10.148 15.422 19.406 1 90.56 68 GLY B N 1
ATOM 1630 C CA . GLY B 1 68 ? -9.531 15.133 20.688 1 90.56 68 GLY B CA 1
ATOM 1631 C C . GLY B 1 68 ? -8.836 13.781 20.734 1 90.56 68 GLY B C 1
ATOM 1632 O O . GLY B 1 68 ? -8.367 13.352 21.781 1 90.56 68 GLY B O 1
ATOM 1633 N N . VAL B 1 69 ? -8.805 13.18 19.656 1 94.38 69 VAL B N 1
ATOM 1634 C CA . VAL B 1 69 ? -8.195 11.859 19.578 1 94.38 69 VAL B CA 1
ATOM 1635 C C . VAL B 1 69 ? -7.004 11.891 18.625 1 94.38 69 VAL B C 1
ATOM 1637 O O . VAL B 1 69 ? -7.059 12.539 17.578 1 94.38 69 VAL B O 1
ATOM 1640 N N . ALA B 1 70 ? -5.895 11.234 19.016 1 95.69 70 ALA B N 1
ATOM 1641 C CA . ALA B 1 70 ? -4.75 11.062 18.125 1 95.69 70 ALA B CA 1
ATOM 1642 C C . ALA B 1 70 ? -4.895 9.797 17.281 1 95.69 70 ALA B C 1
ATOM 1644 O O . ALA B 1 70 ? -4.969 8.688 17.828 1 95.69 70 ALA B O 1
ATOM 1645 N N . TRP B 1 71 ? -5.035 10 16.016 1 97.75 71 TRP B N 1
ATOM 1646 C CA . TRP B 1 71 ? -5.059 8.891 15.07 1 97.75 71 TRP B CA 1
ATOM 1647 C C . TRP B 1 71 ? -3.68 8.672 14.453 1 97.75 71 TRP B C 1
ATOM 1649 O O . TRP B 1 71 ? -2.969 9.633 14.148 1 97.75 71 TRP B O 1
ATOM 1659 N N . LEU B 1 72 ? -3.328 7.383 14.258 1 97.94 72 LEU B N 1
ATOM 1660 C CA . LEU B 1 72 ? -2.008 7.047 13.742 1 97.94 72 LEU B CA 1
ATOM 1661 C C . LEU B 1 72 ? -2.117 6.195 12.484 1 97.94 72 LEU B C 1
ATOM 1663 O O . LEU B 1 72 ? -3.186 5.66 12.18 1 97.94 72 LEU B O 1
ATOM 1667 N N . LYS B 1 73 ? -1.052 6.098 11.789 1 98.31 73 LYS B N 1
ATOM 1668 C CA . LYS B 1 73 ? -0.892 5.211 10.641 1 98.31 73 LYS B CA 1
ATOM 1669 C C . LYS B 1 73 ? -2.047 5.3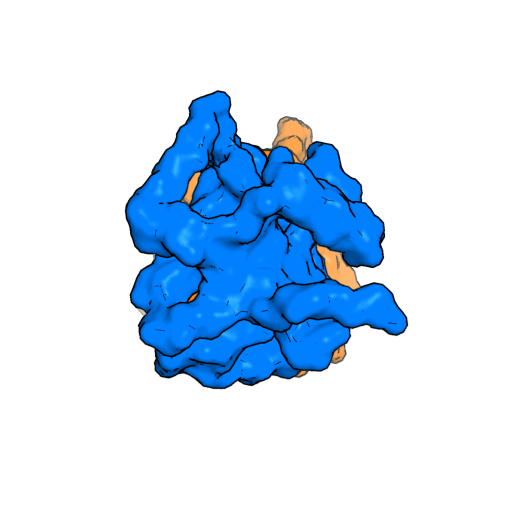75 9.656 1 98.31 73 LYS B C 1
ATOM 1671 O O . LYS B 1 73 ? -2.379 6.492 9.258 1 98.31 73 LYS B O 1
ATOM 1676 N N . SER B 1 74 ? -2.682 4.262 9.258 1 98.25 74 SER B N 1
ATOM 1677 C CA . SER B 1 74 ? -3.738 4.305 8.25 1 98.25 74 SER B CA 1
ATOM 1678 C C . SER B 1 74 ? -4.961 5.062 8.766 1 98.25 74 SER B C 1
ATOM 1680 O O . SER B 1 74 ? -5.641 5.742 8 1 98.25 74 SER B O 1
ATOM 1682 N N . ASP B 1 75 ? -5.238 4.973 10.078 1 98.5 75 ASP B N 1
ATOM 1683 C CA . ASP B 1 75 ? -6.355 5.715 10.656 1 98.5 75 ASP B CA 1
ATOM 1684 C C . ASP B 1 75 ? -6.172 7.219 10.469 1 98.5 75 ASP B C 1
ATOM 1686 O O . ASP B 1 75 ? -7.133 7.934 10.18 1 98.5 75 ASP B O 1
ATOM 1690 N N . ALA B 1 76 ? -4.938 7.629 10.633 1 98.5 76 ALA B N 1
ATOM 1691 C CA . ALA B 1 76 ? -4.656 9.055 10.477 1 98.5 76 ALA B CA 1
ATOM 1692 C C . ALA B 1 76 ? -4.863 9.492 9.031 1 98.5 76 ALA B C 1
ATOM 1694 O O . ALA B 1 76 ? -5.574 10.469 8.766 1 98.5 76 ALA B O 1
ATOM 1695 N N . ALA B 1 77 ? -4.273 8.781 8.125 1 98.31 77 ALA B N 1
ATOM 1696 C CA . ALA B 1 77 ? -4.359 9.125 6.711 1 98.31 77 ALA B CA 1
ATOM 1697 C C . ALA B 1 77 ? -5.812 9.133 6.234 1 98.31 77 ALA B C 1
ATOM 1699 O O . ALA B 1 77 ? -6.258 10.078 5.59 1 98.31 77 ALA B O 1
ATOM 1700 N N . LEU B 1 78 ? -6.551 8.125 6.582 1 98 78 LEU B N 1
ATOM 1701 C CA . LEU B 1 78 ? -7.941 8.016 6.148 1 98 78 LEU B CA 1
ATOM 1702 C C . LEU B 1 78 ? -8.805 9.078 6.812 1 98 78 LEU B C 1
ATOM 1704 O O . LEU B 1 78 ? -9.727 9.609 6.191 1 98 78 LEU B O 1
ATOM 1708 N N . THR B 1 79 ? -8.523 9.367 8.109 1 98.44 79 THR B N 1
ATOM 1709 C CA . THR B 1 79 ? -9.258 10.422 8.805 1 98.44 79 THR B CA 1
ATOM 1710 C C . THR B 1 79 ? -9.078 11.766 8.109 1 98.44 79 THR B C 1
ATOM 1712 O O . THR B 1 79 ? -10.055 12.461 7.832 1 98.44 79 THR B O 1
ATOM 1715 N N . VAL B 1 80 ? -7.895 12.047 7.766 1 98.38 80 VAL B N 1
ATOM 1716 C CA . VAL B 1 80 ? -7.609 13.312 7.094 1 98.38 80 VAL B CA 1
ATOM 1717 C C . VAL B 1 80 ? -8.312 13.352 5.738 1 98.38 80 VAL B C 1
ATOM 1719 O O . VAL B 1 80 ? -9.062 14.281 5.445 1 98.38 80 VAL B O 1
ATOM 1722 N N . LEU B 1 81 ? -8.117 12.328 4.941 1 97.56 81 LEU B N 1
ATOM 1723 C CA . LEU B 1 81 ? -8.664 12.297 3.588 1 97.56 81 LEU B CA 1
ATOM 1724 C C . LEU B 1 81 ? -10.188 12.375 3.607 1 97.56 81 LEU B C 1
ATOM 1726 O O . LEU B 1 81 ? -10.789 13.062 2.783 1 97.56 81 LEU B O 1
ATOM 1730 N N . SER B 1 82 ? -10.773 11.711 4.562 1 97.5 82 SER B N 1
ATOM 1731 C CA . SER B 1 82 ? -12.227 11.609 4.605 1 97.5 82 SER B CA 1
ATOM 1732 C C . SER B 1 82 ? -12.867 12.953 4.941 1 97.5 82 SER B C 1
ATOM 1734 O O . SER B 1 82 ? -14.07 13.141 4.762 1 97.5 82 SER B O 1
ATOM 1736 N N . HIS B 1 83 ? -12.094 13.914 5.395 1 97.5 83 HIS B N 1
ATOM 1737 C CA . HIS B 1 83 ? -12.633 15.211 5.785 1 97.5 83 HIS B CA 1
ATOM 1738 C C . HIS B 1 83 ? -12.367 16.266 4.715 1 97.5 83 HIS B C 1
ATOM 1740 O O . HIS B 1 83 ? -12.766 17.422 4.863 1 97.5 83 HIS B O 1
ATOM 1746 N N . LEU B 1 84 ? -11.695 15.859 3.688 1 97.56 84 LEU B N 1
ATOM 1747 C CA . LEU B 1 84 ? -11.508 16.766 2.564 1 97.56 84 LEU B CA 1
ATOM 1748 C C . LEU B 1 84 ? -12.766 16.844 1.703 1 97.56 84 LEU B C 1
ATOM 1750 O O . LEU B 1 84 ? -13.461 15.836 1.529 1 97.56 84 LEU B O 1
ATOM 1754 N N . PRO B 1 85 ? -13.055 18.062 1.216 1 96.69 85 PRO B N 1
ATOM 1755 C CA . PRO B 1 85 ? -14.203 18.172 0.313 1 96.69 85 PRO B CA 1
ATOM 1756 C C . PRO B 1 85 ? -14.141 17.172 -0.84 1 96.69 85 PRO B C 1
ATOM 1758 O O . PRO B 1 85 ? -13.117 17.078 -1.527 1 96.69 85 PRO B O 1
ATOM 1761 N N . GLY B 1 86 ? -15.242 16.438 -1.038 1 94.81 86 GLY B N 1
ATOM 1762 C CA . GLY B 1 86 ? -15.344 15.5 -2.152 1 94.81 86 GLY B CA 1
ATOM 1763 C C . GLY B 1 86 ? -14.719 14.148 -1.856 1 94.81 86 GLY B C 1
ATOM 1764 O O . GLY B 1 86 ? -14.781 13.234 -2.686 1 94.81 86 GLY B O 1
ATOM 1765 N N . TRP B 1 87 ? -14.18 13.945 -0.68 1 95.12 87 TRP B N 1
ATOM 1766 C CA . TRP B 1 87 ? -13.422 12.734 -0.386 1 95.12 87 TRP B CA 1
ATOM 1767 C C . TRP B 1 87 ? -14.094 11.93 0.723 1 95.12 87 TRP B C 1
ATOM 1769 O O . TRP B 1 87 ? -13.469 11.055 1.327 1 95.12 87 TRP B O 1
ATOM 1779 N N . SER B 1 88 ? -15.352 12.164 0.979 1 95.44 88 SER B N 1
ATOM 1780 C CA . SER B 1 88 ? -16.047 11.484 2.062 1 95.44 88 SER B CA 1
ATOM 1781 C C . SER B 1 88 ? -16.156 9.992 1.802 1 95.44 88 SER B C 1
ATOM 1783 O O . SER B 1 88 ? -16.234 9.195 2.74 1 95.44 88 SER B O 1
ATOM 1785 N N . TRP B 1 89 ? -16.094 9.625 0.523 1 92.56 89 TRP B N 1
ATOM 1786 C CA . TRP B 1 89 ? -16.188 8.211 0.165 1 92.56 89 TRP B CA 1
ATOM 1787 C C . TRP B 1 89 ? -15.008 7.426 0.722 1 92.56 89 TRP B C 1
ATOM 1789 O O . TRP B 1 89 ? -15.086 6.203 0.871 1 92.56 89 TRP B O 1
ATOM 1799 N N . ILE B 1 90 ? -13.953 8.031 1.14 1 95.06 90 ILE B N 1
ATOM 1800 C CA . ILE B 1 90 ? -12.758 7.406 1.698 1 95.06 90 ILE B CA 1
ATOM 1801 C C . ILE B 1 90 ? -13.109 6.691 3 1 95.06 90 ILE B C 1
ATOM 1803 O O . ILE B 1 90 ? -12.453 5.723 3.381 1 95.06 90 ILE B O 1
ATOM 1807 N N . ARG B 1 91 ? -14.164 7.113 3.607 1 95.75 91 ARG B N 1
ATOM 1808 C CA . ARG B 1 91 ? -14.594 6.504 4.863 1 95.75 91 ARG B CA 1
ATOM 1809 C C . ARG B 1 91 ? -14.875 5.016 4.688 1 95.75 91 ARG B C 1
ATOM 1811 O O . ARG B 1 91 ? -14.711 4.23 5.621 1 95.75 91 ARG B O 1
ATOM 1818 N N . THR B 1 92 ? -15.195 4.613 3.498 1 92.25 92 THR B N 1
ATOM 1819 C CA . THR B 1 92 ? -15.508 3.209 3.246 1 92.25 92 THR B CA 1
ATOM 1820 C C . THR B 1 92 ? -14.266 2.344 3.404 1 92.25 92 THR B C 1
ATOM 1822 O O . THR B 1 92 ? -14.367 1.139 3.646 1 92.25 92 THR B O 1
ATOM 1825 N N . LEU B 1 93 ? -13.133 2.936 3.322 1 94.06 93 LEU B N 1
ATOM 1826 C CA . LEU B 1 93 ? -11.883 2.184 3.426 1 94.06 93 LEU B CA 1
ATOM 1827 C C . LEU B 1 93 ? -11.609 1.778 4.871 1 94.06 93 LEU B C 1
ATOM 1829 O O . LEU B 1 93 ? -10.789 0.899 5.125 1 94.06 93 LEU B O 1
ATOM 1833 N N . PHE B 1 94 ? -12.352 2.377 5.805 1 95.69 94 PHE B N 1
ATOM 1834 C CA . PHE B 1 94 ? -12.258 1.936 7.191 1 95.69 94 PHE B CA 1
ATOM 1835 C C . PHE B 1 94 ? -12.828 0.535 7.352 1 95.69 94 PHE B C 1
ATOM 1837 O O . PHE B 1 94 ? -12.602 -0.121 8.375 1 95.69 94 PHE B O 1
ATOM 1844 N N . ALA B 1 95 ? -13.555 0.055 6.328 1 91.94 95 ALA B N 1
ATOM 1845 C CA . ALA B 1 95 ? -14.109 -1.295 6.371 1 91.94 95 ALA B CA 1
ATOM 1846 C C . ALA B 1 95 ? -13.023 -2.344 6.156 1 91.94 95 ALA B C 1
ATOM 1848 O O . ALA B 1 95 ? -13.211 -3.518 6.48 1 91.94 95 ALA B O 1
ATOM 1849 N N . VAL B 1 96 ? -11.938 -1.959 5.574 1 91.88 96 VAL B N 1
ATOM 1850 C CA . VAL B 1 96 ? -10.797 -2.863 5.449 1 91.88 96 VAL B CA 1
ATOM 1851 C C . VAL B 1 96 ? -10.195 -3.129 6.824 1 91.88 96 VAL B C 1
ATOM 1853 O O . VAL B 1 96 ? -9.914 -2.193 7.574 1 91.88 96 VAL B O 1
ATOM 1856 N N . PRO B 1 97 ? -10.016 -4.41 7.121 1 93.38 97 PRO B N 1
ATOM 1857 C CA . PRO B 1 97 ? -9.453 -4.715 8.445 1 93.38 97 PRO B CA 1
ATOM 1858 C C . PRO B 1 97 ? -8.172 -3.936 8.734 1 93.38 97 PRO B C 1
ATOM 1860 O O . PRO B 1 97 ? -7.273 -3.885 7.898 1 93.38 97 PRO B O 1
ATOM 1863 N N . LYS B 1 98 ? -8.094 -3.303 9.852 1 96.88 98 LYS B N 1
ATOM 1864 C CA . LYS B 1 98 ? -7.012 -2.4 10.227 1 96.88 98 LYS B CA 1
ATOM 1865 C C . LYS B 1 98 ? -5.66 -3.1 10.133 1 96.88 98 LYS B C 1
ATOM 1867 O O . LYS B 1 98 ? -4.684 -2.514 9.656 1 96.88 98 LYS B O 1
ATOM 1872 N N . PRO B 1 99 ? -5.535 -4.379 10.594 1 96.12 99 PRO B N 1
ATOM 1873 C CA . PRO B 1 99 ? -4.223 -5.023 10.477 1 96.12 99 PRO B CA 1
ATOM 1874 C C . PRO B 1 99 ? -3.719 -5.07 9.031 1 96.12 99 PRO B C 1
ATOM 1876 O O . PRO B 1 99 ? -2.516 -4.949 8.789 1 96.12 99 PRO B O 1
ATOM 1879 N N . LEU B 1 100 ? -4.625 -5.191 8.125 1 91.38 100 LEU B N 1
ATOM 1880 C CA . LEU B 1 100 ? -4.242 -5.242 6.715 1 91.38 100 LEU B CA 1
ATOM 1881 C C . LEU B 1 100 ? -3.842 -3.859 6.211 1 91.38 100 LEU B C 1
ATOM 1883 O O . LEU B 1 100 ? -2.797 -3.707 5.57 1 91.38 100 LEU B O 1
ATOM 1887 N N . ARG B 1 101 ? -4.707 -2.863 6.504 1 95.5 101 ARG B N 1
ATOM 1888 C CA . ARG B 1 101 ? -4.379 -1.495 6.121 1 95.5 101 ARG B CA 1
ATOM 1889 C C . ARG B 1 101 ? -3.039 -1.067 6.711 1 95.5 101 ARG B C 1
ATOM 1891 O O . ARG B 1 101 ? -2.197 -0.503 6.012 1 95.5 101 ARG B O 1
ATOM 1898 N N . ASP B 1 102 ? -2.844 -1.396 7.973 1 97.94 102 ASP B N 1
ATOM 1899 C CA . ASP B 1 102 ? -1.645 -0.947 8.672 1 97.94 102 ASP B CA 1
ATOM 1900 C C . ASP B 1 102 ? -0.412 -1.714 8.195 1 97.94 102 ASP B C 1
ATOM 1902 O O . ASP B 1 102 ? 0.705 -1.195 8.25 1 97.94 102 ASP B O 1
ATOM 1906 N N . ALA B 1 103 ? -0.573 -2.922 7.762 1 95.75 103 ALA B N 1
ATOM 1907 C CA . ALA B 1 103 ? 0.552 -3.652 7.188 1 95.75 103 ALA B CA 1
ATOM 1908 C C . ALA B 1 103 ? 1.076 -2.957 5.934 1 95.75 103 ALA B C 1
ATOM 1910 O O . ALA B 1 103 ? 2.283 -2.758 5.785 1 95.75 103 ALA B O 1
ATOM 1911 N N . VAL B 1 104 ? 0.159 -2.586 5.031 1 96.19 104 VAL B N 1
ATOM 1912 C CA . VAL B 1 104 ? 0.53 -1.873 3.812 1 96.19 104 VAL B CA 1
ATOM 1913 C C . VAL B 1 104 ? 1.143 -0.521 4.168 1 96.19 104 VAL B C 1
ATOM 1915 O O . VAL B 1 104 ? 2.182 -0.14 3.627 1 96.19 104 VAL B O 1
ATOM 1918 N N . TYR B 1 105 ? 0.46 0.185 5.074 1 97.44 105 TYR B N 1
ATOM 1919 C CA . TYR B 1 105 ? 0.97 1.477 5.52 1 97.44 105 TYR B CA 1
ATOM 1920 C C . TYR B 1 105 ? 2.396 1.35 6.039 1 97.44 105 TYR B C 1
ATOM 1922 O O . TYR B 1 105 ? 3.283 2.104 5.633 1 97.44 105 TYR B O 1
ATOM 1930 N N . SER B 1 106 ? 2.596 0.417 6.965 1 98 106 SER B N 1
ATOM 1931 C CA . SER B 1 106 ? 3.885 0.276 7.633 1 98 106 SER B CA 1
ATOM 1932 C C . SER B 1 106 ? 4.973 -0.143 6.652 1 98 106 SER B C 1
ATOM 1934 O O . SER B 1 106 ? 6.129 0.258 6.793 1 98 106 SER B O 1
ATOM 1936 N N . LEU B 1 107 ? 4.613 -0.933 5.715 1 96.56 107 LEU B N 1
ATOM 1937 C CA . LEU B 1 107 ? 5.559 -1.317 4.676 1 96.56 107 LEU B CA 1
ATOM 1938 C C . LEU B 1 107 ? 6.074 -0.091 3.93 1 96.56 107 LEU B C 1
ATOM 1940 O O . LEU B 1 107 ? 7.285 0.062 3.738 1 96.56 107 LEU B O 1
ATOM 1944 N N . ILE B 1 108 ? 5.172 0.782 3.52 1 96.81 108 ILE B N 1
ATOM 1945 C CA . ILE B 1 108 ? 5.535 1.993 2.793 1 96.81 108 ILE B CA 1
ATOM 1946 C C . ILE B 1 108 ? 6.281 2.949 3.721 1 96.81 108 ILE B C 1
ATOM 1948 O O . ILE B 1 108 ? 7.32 3.498 3.35 1 96.81 108 ILE B O 1
ATOM 1952 N N . ALA B 1 109 ? 5.75 3.078 4.914 1 97.5 109 ALA B N 1
ATOM 1953 C CA . ALA B 1 109 ? 6.312 4.02 5.879 1 97.5 109 ALA B CA 1
ATOM 1954 C C . ALA B 1 109 ? 7.742 3.639 6.246 1 97.5 109 ALA B C 1
ATOM 1956 O O . ALA B 1 109 ? 8.625 4.496 6.309 1 97.5 109 ALA B O 1
ATOM 1957 N N . ARG B 1 110 ? 8.031 2.41 6.457 1 96.44 110 ARG B N 1
ATOM 1958 C CA . ARG B 1 110 ? 9.344 1.938 6.879 1 96.44 110 ARG B CA 1
ATOM 1959 C C . ARG B 1 110 ? 10.359 2.055 5.742 1 96.44 110 ARG B C 1
ATOM 1961 O O . ARG B 1 110 ? 11.562 2.082 5.98 1 96.44 110 ARG B O 1
ATOM 1968 N N . ASN B 1 111 ? 9.828 2.098 4.543 1 96.56 111 ASN B N 1
ATOM 1969 C CA . ASN B 1 111 ? 10.703 2.162 3.375 1 96.56 111 ASN B CA 1
ATOM 1970 C C . ASN B 1 111 ? 10.586 3.506 2.662 1 96.56 111 ASN B C 1
ATOM 1972 O O . ASN B 1 111 ? 11.016 3.645 1.516 1 96.56 111 ASN B O 1
ATOM 1976 N N . ARG B 1 112 ? 10.078 4.477 3.277 1 96.31 112 ARG B N 1
ATOM 1977 C CA . ARG B 1 112 ? 9.719 5.754 2.674 1 96.31 112 ARG B CA 1
ATOM 1978 C C . ARG B 1 112 ? 10.938 6.441 2.07 1 96.31 112 ARG B C 1
ATOM 1980 O O . ARG B 1 112 ? 10.859 7.031 0.989 1 96.31 112 ARG B O 1
ATOM 1987 N N . TYR B 1 113 ? 12.047 6.328 2.73 1 95 113 TYR B N 1
ATOM 1988 C CA . TYR B 1 113 ? 13.242 6.992 2.23 1 95 113 TYR B CA 1
ATOM 1989 C C . TYR B 1 113 ? 13.812 6.254 1.027 1 95 113 TYR B C 1
ATOM 1991 O O . TYR B 1 113 ? 14.32 6.875 0.089 1 95 113 TYR B O 1
ATOM 1999 N N . LYS B 1 114 ? 13.719 4.926 1.057 1 95.19 114 LYS B N 1
ATOM 2000 C CA . LYS B 1 114 ? 14.188 4.125 -0.07 1 95.19 114 LYS B CA 1
ATOM 2001 C C . LYS B 1 114 ? 13.312 4.332 -1.299 1 95.19 114 LYS B C 1
ATOM 2003 O O . LYS B 1 114 ? 13.797 4.312 -2.43 1 95.19 114 LYS B O 1
ATOM 2008 N N . ILE B 1 115 ? 12.055 4.609 -1.065 1 95.62 115 ILE B N 1
ATOM 2009 C CA . ILE B 1 115 ? 11.062 4.672 -2.133 1 95.62 115 ILE B CA 1
ATOM 2010 C C . ILE B 1 115 ? 10.961 6.102 -2.658 1 95.62 115 ILE B C 1
ATOM 2012 O O . ILE B 1 115 ? 10.945 6.324 -3.871 1 95.62 115 ILE B O 1
ATOM 2016 N N . PHE B 1 116 ? 10.992 7.098 -1.789 1 95.31 116 PHE B N 1
ATOM 2017 C CA . PHE B 1 116 ? 10.625 8.438 -2.219 1 95.31 116 PHE B CA 1
ATOM 2018 C C . PHE B 1 116 ? 11.789 9.406 -2.055 1 95.31 116 PHE B C 1
ATOM 2020 O O . PHE B 1 116 ? 11.789 10.492 -2.635 1 95.31 116 PHE B O 1
ATOM 2027 N N . GLY B 1 117 ? 12.711 9.023 -1.201 1 93.69 117 GLY B N 1
ATOM 2028 C CA . GLY B 1 117 ? 13.852 9.898 -0.965 1 93.69 117 GLY B CA 1
ATOM 2029 C C . GLY B 1 117 ? 13.617 10.906 0.137 1 93.69 117 GLY B C 1
ATOM 2030 O O . GLY B 1 117 ? 12.555 10.914 0.764 1 93.69 117 GLY B O 1
ATOM 2031 N N . LYS B 1 118 ? 14.758 11.656 0.402 1 93.31 118 LYS B N 1
ATOM 2032 C CA . LYS B 1 118 ? 14.773 12.688 1.438 1 93.31 118 LYS B CA 1
ATOM 2033 C C . LYS B 1 118 ? 15.164 14.039 0.859 1 93.31 118 LYS B C 1
ATOM 2035 O O . LYS B 1 118 ? 15.969 14.117 -0.071 1 93.31 118 LYS B O 1
ATOM 2040 N N . TYR B 1 119 ? 14.406 15.031 1.422 1 89.75 119 TYR B N 1
ATOM 2041 C CA . TYR B 1 119 ? 14.93 16.359 1.112 1 89.75 119 TYR B CA 1
ATOM 2042 C C . TYR B 1 119 ? 16.266 16.594 1.811 1 89.75 119 TYR B C 1
ATOM 2044 O O . TYR B 1 119 ? 16.438 16.25 2.98 1 89.75 119 TYR B O 1
ATOM 2052 N N . GLU B 1 120 ? 17.281 16.859 0.968 1 77.75 120 GLU B N 1
ATOM 2053 C CA . GLU B 1 120 ? 18.594 17.156 1.536 1 77.75 120 GLU B CA 1
ATOM 2054 C C . GLU B 1 120 ? 18.578 18.5 2.25 1 77.75 120 GLU B C 1
ATOM 2056 O O . GLU B 1 120 ? 19.328 18.703 3.209 1 77.75 120 GLU B O 1
ATOM 2061 N N . THR B 1 121 ? 18.016 19.469 1.514 1 66.06 121 THR B N 1
ATOM 2062 C CA . THR B 1 121 ? 17.922 20.797 2.107 1 66.06 121 THR B CA 1
ATOM 2063 C C . THR B 1 121 ? 16.5 21.078 2.578 1 66.06 121 THR B C 1
ATOM 2065 O O . THR B 1 121 ? 15.562 20.359 2.199 1 66.06 121 THR B O 1
ATOM 2068 N N . CYS B 1 122 ? 16.484 22 3.457 1 57.31 122 CYS B N 1
ATOM 2069 C CA . CYS B 1 122 ? 15.258 22.328 4.172 1 57.31 122 CYS B CA 1
ATOM 2070 C C . CYS B 1 122 ? 14.094 22.516 3.201 1 57.31 122 CYS B C 1
ATOM 2072 O O . CYS B 1 122 ? 14.227 23.234 2.205 1 57.31 122 CYS B O 1
ATOM 2074 N N . PHE B 1 123 ? 13.273 21.453 3.115 1 65.38 123 PHE B N 1
ATOM 2075 C CA . PHE B 1 123 ? 12.016 21.703 2.428 1 65.38 123 PHE B CA 1
ATOM 2076 C C . PHE B 1 123 ? 11.43 23.047 2.85 1 65.38 123 PHE B C 1
ATOM 2078 O O . PHE B 1 123 ? 11.273 23.312 4.043 1 65.38 123 PHE B O 1
ATOM 2085 N N . VAL B 1 124 ? 11.445 24.031 1.881 1 61.91 124 VAL B N 1
ATOM 2086 C CA . VAL B 1 124 ? 10.875 25.344 2.162 1 61.91 124 VAL B CA 1
ATOM 2087 C C . VAL B 1 124 ? 9.398 25.344 1.795 1 61.91 124 VAL B C 1
ATOM 2089 O O . VAL B 1 124 ? 9.039 25.266 0.617 1 61.91 124 VAL B O 1
ATOM 2092 N N . PRO B 1 125 ? 8.648 25.391 2.807 1 73.12 125 PRO B N 1
ATOM 2093 C CA . PRO B 1 125 ? 7.207 25.469 2.539 1 73.12 125 PRO B CA 1
ATOM 2094 C C . PRO B 1 125 ? 6.812 26.734 1.793 1 73.12 125 PRO B C 1
ATOM 2096 O O . PRO B 1 125 ? 7.453 27.781 1.958 1 73.12 125 PRO B O 1
ATOM 2099 N N . ASP B 1 126 ? 5.918 26.594 0.854 1 77.12 126 ASP B N 1
ATOM 2100 C CA . ASP B 1 126 ? 5.363 27.797 0.237 1 77.12 126 ASP B CA 1
ATOM 2101 C C . ASP B 1 126 ? 4.547 28.609 1.243 1 77.12 126 ASP B C 1
ATOM 2103 O O . ASP B 1 126 ? 4.395 28.203 2.396 1 77.12 126 ASP B O 1
ATOM 2107 N N . ALA B 1 127 ? 4.168 29.844 0.82 1 80.12 127 ALA B N 1
ATOM 2108 C CA . ALA B 1 127 ? 3.514 30.797 1.722 1 80.12 127 ALA B CA 1
ATOM 2109 C C . ALA B 1 127 ? 2.258 30.188 2.338 1 80.12 127 ALA B C 1
ATOM 2111 O O . ALA B 1 127 ? 1.984 30.375 3.525 1 80.12 127 ALA B O 1
ATOM 2112 N N . ASP B 1 128 ? 1.609 29.484 1.534 1 80.25 128 ASP B N 1
ATOM 2113 C CA . ASP B 1 128 ? 0.383 28.875 2.043 1 80.25 128 ASP B CA 1
ATOM 2114 C C . ASP B 1 128 ? 0.691 27.828 3.115 1 80.25 128 ASP B C 1
ATOM 2116 O O . ASP B 1 128 ? 0.013 27.766 4.141 1 80.25 128 ASP B O 1
ATOM 2120 N N . MET B 1 129 ? 1.635 27.109 2.84 1 81.88 129 MET B N 1
ATOM 2121 C CA . MET B 1 129 ? 2.045 26.109 3.822 1 81.88 129 MET B CA 1
ATOM 2122 C C . MET B 1 129 ? 2.566 26.766 5.09 1 81.88 129 MET B C 1
ATOM 2124 O O . MET B 1 129 ? 2.242 26.344 6.199 1 81.88 129 MET B O 1
ATOM 2128 N N . ARG B 1 130 ? 3.287 27.859 4.977 1 84.38 130 ARG B N 1
ATOM 2129 C CA . ARG B 1 130 ? 3.859 28.547 6.129 1 84.38 130 ARG B CA 1
ATOM 2130 C C . ARG B 1 130 ? 2.766 29.047 7.066 1 84.38 130 ARG B C 1
ATOM 2132 O O . ARG B 1 130 ? 2.92 29.016 8.289 1 84.38 130 ARG B O 1
ATOM 2139 N N . ALA B 1 131 ? 1.681 29.375 6.539 1 87.44 131 ALA B N 1
ATOM 2140 C CA . ALA B 1 131 ? 0.585 29.938 7.328 1 87.44 131 ALA B CA 1
ATOM 2141 C C . ALA B 1 131 ? -0.103 28.844 8.156 1 87.44 131 ALA B C 1
ATOM 2143 O O . ALA B 1 131 ? -0.806 29.156 9.125 1 87.44 131 ALA B O 1
ATOM 2144 N N . ARG B 1 132 ? 0.113 27.672 7.75 1 89.31 132 ARG B N 1
ATOM 2145 C CA . ARG B 1 132 ? -0.608 26.578 8.391 1 89.31 132 ARG B CA 1
ATOM 2146 C C . ARG B 1 132 ? 0.345 25.672 9.164 1 89.31 132 ARG B C 1
ATOM 2148 O O . ARG B 1 132 ? -0.072 24.656 9.727 1 89.31 132 ARG B O 1
ATOM 2155 N N . VAL B 1 133 ? 1.573 25.984 9.219 1 87.19 133 VAL B N 1
ATOM 2156 C CA . VAL B 1 133 ? 2.568 25.141 9.883 1 87.19 133 VAL B CA 1
ATOM 2157 C C . VAL B 1 133 ? 2.744 25.594 11.328 1 87.19 133 VAL B C 1
ATOM 2159 O O . VAL B 1 133 ? 2.895 26.797 11.594 1 87.19 133 VAL B O 1
ATOM 2162 N N . LEU B 1 134 ? 2.697 24.703 12.203 1 83.69 134 LEU B N 1
ATOM 2163 C CA . LEU B 1 134 ? 3 24.938 13.609 1 83.69 134 LEU B CA 1
ATOM 2164 C C . LEU B 1 134 ? 4.434 24.547 13.93 1 83.69 134 LEU B C 1
ATOM 2166 O O . LEU B 1 134 ? 4.891 23.469 13.531 1 83.69 134 LEU B O 1
ATOM 2170 N N . GLU B 1 135 ? 5.141 25.469 14.438 1 79.75 135 GLU B N 1
ATOM 2171 C CA . GLU B 1 135 ? 6.535 25.156 14.742 1 79.75 135 GLU B CA 1
ATOM 2172 C C . GLU B 1 135 ? 6.828 25.328 16.234 1 79.75 135 GLU B C 1
ATOM 2174 O O . GLU B 1 135 ? 6.148 26.094 16.922 1 79.75 135 GLU B O 1
#

Organism: NCBI:txid2511166

Secondary structure (DSSP, 8-state):
----S-SSEEEE-TTBHHHHHHHHHHHHH-TT---EEEETTSHHHHHHHHHTT--TTS----EEEETTEEEEHHHHHHHHHHTSTT-GGGGGGGGS-HHHHHHHHHHHHHTHHHHH-B-SS-----HHHHHHB--/----S-SSEEEE-TTBHHHHHHHHHHHHH-TT---EEEETTSHHHHHHHHHTT--TTS----EEEETTEEEEHHHHHHHHHHTSTT-GGGGGGGGS-HHHHHHHHHHHHHTHHHHH-B-SS-----HHHHHHB--

pLDDT: mean 91.13, std 11.31, range [34.38, 98.5]

Foldseek 3Di:
DPPPVDAQEKEFAQFQPVRVVLVVVLLVQQPVLRHFYEYCPDPVNVVVCVVVVADSVQGLWMWGGHPNDIDIFLRRVLVSQCPGPPRVVSVVVPVPPPVVSRVVRSVCSNCRCVVGNTHPDRPDDDPSNVVRYDD/DPPPVDAQEKEFAQFQPVRVVLVVVLLVQQPVLRHFYEYCPDPVNVVVCVVVVADSVQGLWMWGGHPNDIDIFLRRSLVSQCPGPPRVVSVVVPVPPPVVSRVVRSVCSNCRCVVGNTHPDRPDDDPSNVVRYDD

Radius of gyration: 21.51 Å; Cα contacts (8 Å, |Δi|>4): 396; chains: 2; bounding box: 37×61×56 Å

InterPro domains:
  IPR007263 DCC1-like thiol-disulfide oxidoreductase family [PF04134] (10-118)
  IPR052927 DCC thiol-disulfide oxidoreductase [PTHR33639] (7-132)

Nearest PDB structures (foldseek):
  1h4s-assembly1_B  TM=2.822E-01  e=9.617E-01  Thermus thermophilus
  4kae-assembly1_B  TM=3.540E-01  e=5.264E+00  Anaeromyxobacter dehalogenans 2CP-1
  2yvq-assembly1_A  TM=3.756E-01  e=4.619E+00  Homo sapiens
  4omv-assembly1_B  TM=3.710E-01  e=1.048E+00  Francisella tularensis subsp. tularensis SCHU S4
  8exz-assembly1_B  TM=5.006E-01  e=1.884E+00  Mus musculus

Sequence (270 aa):
MPHWPDDDVILYDGVCIFCSRWVGFVLARDTARRFRFTPIQSDYGTRLAKTFGIDPDDPDTNAVVHGGVAWLKSDAALTVLSHLPGWSWIRTLFAVPKPLRDAVYSLIARNRYKIFGKYETCFVPDADMRARVLEMPHWPDDDVILYDGVCIFCSRWVGFVLARDTARRFRFTPIQSDYGTRLAKTFGIDPDDPDTNAVVHGGVAWLKSDAALTVLSHLPGWSWIRTLFAVPKPLRDAVYSLIARNRYKIFGKYETCFVPDADMRARVLE

Solvent-accessible surface area (backbone atoms only — not comparable to full-atom values): 14770 Å² total; per-residue (Å²): 123,86,74,65,89,61,62,31,34,34,39,36,53,54,45,32,42,56,50,44,48,49,50,49,53,48,59,71,49,33,80,82,62,66,64,32,35,19,33,28,85,31,70,46,17,30,54,51,28,51,73,74,71,40,50,66,90,62,61,61,54,46,34,28,28,48,90,87,37,80,30,47,47,47,56,17,55,43,54,55,47,28,68,27,78,92,28,53,73,47,52,62,59,69,72,47,57,59,73,58,50,38,49,56,44,41,55,48,44,72,37,36,56,82,73,56,28,62,51,87,57,81,72,74,68,52,72,70,50,54,75,36,47,49,94,122,87,71,65,88,62,63,31,33,35,39,36,54,56,46,33,42,55,51,44,49,48,50,50,53,47,60,72,50,32,80,82,63,65,64,30,34,20,34,29,84,30,70,46,18,31,54,52,28,50,75,72,72,39,50,65,90,63,60,61,54,45,34,26,27,48,89,86,36,80,30,47,47,47,57,18,56,43,54,56,48,27,70,28,79,95,28,52,73,47,54,62,58,69,72,50,58,60,73,58,50,37,50,56,43,42,55,50,43,71,36,36,55,81,73,55,29,64,50,87,56,82,72,73,68,52,74,71,48,54,74,35,47,50,94